Protein AF-0000000080189606 (afdb_homodimer)

Organism: NCBI:txid355548

pLDDT: mean 95.5, std 4.69, range [75.88, 98.88]

Solvent-accessible surface area (backbone atoms only — not comparable to full-atom values): 11760 Å² total; per-residue (Å²): 130,52,72,68,56,50,54,50,48,42,53,52,24,60,51,68,65,36,59,70,66,38,56,67,46,39,33,68,73,18,36,38,43,41,16,68,46,78,70,33,67,20,41,69,47,45,49,47,35,74,74,72,60,60,51,68,50,53,42,74,47,78,75,46,76,38,54,32,90,53,33,38,36,37,34,32,37,40,42,40,26,49,78,83,39,79,45,73,46,42,37,38,36,41,34,34,49,52,96,88,16,36,36,33,37,39,42,24,29,31,78,36,81,111,131,52,72,68,54,49,55,50,48,42,54,52,23,60,50,68,65,35,59,70,66,38,55,68,46,40,32,67,73,18,37,37,42,41,16,69,47,78,70,32,67,21,43,70,45,46,49,48,35,75,75,71,59,61,51,67,48,51,42,75,47,78,75,45,77,35,55,32,90,53,33,39,35,38,33,31,36,40,43,40,27,49,77,84,38,80,45,71,45,43,37,38,36,41,34,36,48,51,96,89,16,36,35,31,37,40,42,24,30,29,78,36,82,110

InterPro domains:
  IPR032710 NTF2-like domain superfamily [SSF54427] (1-112)
  IPR037401 SnoaL-like domain [PF12680] (7-104)

Foldseek 3Di:
DDPQVLVVVLQVCLQVLVLVSNLVQADQQAWEAEPPDDIQGGSVSVSCCSPPNFQDHFHWDWDDWDDDPQKIKTKTKTFGDGNRHTDIWIKIKMFGHDPRHTRYIYMDTDPDDD/DDPQVLVVVLQVCLQVLVLVSNLVQADQQAWEAEPPDDIQGGSVSVSCCSPPNFQDHFHWDWDDWDDDPQKIKTKTKTFGDGNRHTDIWIKIKMFGHDPRHTRYIYMDTDPDDD

Radius of gyration: 17.65 Å; Cα contacts (8 Å, |Δi|>4): 521; chains: 2; bounding box: 36×48×38 Å

Sequence (228 aa):
MSHRELAREYYDAVDDGRVDDLLALFADDVTYERPGQSSIDGKDDLAAFYREDRALEGEHEIHHVVVGGDRVAVRGTFSGEQAGEPVEFGFADFHFVEDGTIAERHTYTDRDTVMSHRELAREYYDAVDDGRVDDLLALFADDVTYERPGQSSIDGKDDLAAFYREDRALEGEHEIHHVVVGGDRVAVRGTFSGEQAGEPVEFGFADFHFVEDGTIAERHTYTDRDTV

Structure (mmCIF, N/CA/C/O backbone):
data_AF-0000000080189606-model_v1
#
loop_
_entity.id
_entity.type
_entity.pdbx_description
1 polymer 'SnoaL-like domain-containing protein'
#
loop_
_atom_site.group_PDB
_atom_site.id
_atom_site.type_symbol
_atom_site.label_atom_id
_atom_site.label_alt_id
_atom_site.label_comp_id
_atom_site.label_asym_id
_atom_site.label_entity_id
_atom_site.label_seq_id
_atom_site.pdbx_PDB_ins_code
_atom_site.Cartn_x
_atom_site.Cartn_y
_atom_site.Cartn_z
_atom_site.occupancy
_atom_site.B_iso_or_equiv
_atom_site.auth_seq_id
_atom_site.auth_comp_id
_atom_site.auth_asym_id
_atom_site.auth_atom_id
_atom_site.pdbx_PDB_model_num
ATOM 1 N N . MET A 1 1 ? -18.797 14.891 6.848 1 89.94 1 MET A N 1
ATOM 2 C CA . MET A 1 1 ? -17.859 14.508 5.793 1 89.94 1 MET A CA 1
ATOM 3 C C . MET A 1 1 ? -17.719 12.992 5.719 1 89.94 1 MET A C 1
ATOM 5 O O . MET A 1 1 ? -17.625 12.32 6.746 1 89.94 1 MET A O 1
ATOM 9 N N . SER A 1 2 ? -17.844 12.445 4.516 1 96.38 2 SER A N 1
ATOM 10 C CA . SER A 1 2 ? -17.688 11 4.379 1 96.38 2 SER A CA 1
ATOM 11 C C . SER A 1 2 ? -16.219 10.586 4.539 1 96.38 2 SER A C 1
ATOM 13 O O . SER A 1 2 ? -15.32 11.43 4.469 1 96.38 2 SER A O 1
ATOM 15 N N . HIS A 1 3 ? -16 9.328 4.809 1 97.31 3 HIS A N 1
ATOM 16 C CA . HIS A 1 3 ? -14.633 8.844 4.945 1 97.31 3 HIS A CA 1
ATOM 17 C C . HIS A 1 3 ? -13.844 9.055 3.658 1 97.31 3 HIS A C 1
ATOM 19 O O . HIS A 1 3 ? -12.656 9.398 3.701 1 97.31 3 HIS A O 1
ATOM 25 N N . ARG A 1 4 ? -14.469 8.836 2.523 1 97.25 4 ARG A N 1
ATOM 26 C CA . ARG A 1 4 ? -13.836 9.07 1.229 1 97.25 4 ARG A CA 1
ATOM 27 C C . ARG A 1 4 ? -13.438 10.539 1.076 1 97.25 4 ARG A C 1
ATOM 29 O O . ARG A 1 4 ? -12.328 10.844 0.639 1 97.25 4 ARG A O 1
ATOM 36 N N . GLU A 1 5 ? -14.328 11.43 1.381 1 97.44 5 GLU A N 1
ATOM 37 C CA . GLU A 1 5 ? -14.07 12.859 1.289 1 97.44 5 GLU A CA 1
ATOM 38 C C . GLU A 1 5 ? -12.945 13.281 2.238 1 97.44 5 GLU A C 1
ATOM 40 O O . GLU A 1 5 ? -12.125 14.133 1.9 1 97.44 5 GLU A O 1
ATOM 45 N N . LEU A 1 6 ? -12.992 12.695 3.432 1 97.88 6 LEU A N 1
ATOM 46 C CA . LEU A 1 6 ? -11.953 12.961 4.418 1 97.88 6 LEU A CA 1
ATOM 47 C C . LEU A 1 6 ? -10.578 12.625 3.861 1 97.88 6 LEU A C 1
ATOM 49 O O . LEU A 1 6 ? -9.641 13.422 3.961 1 97.88 6 LEU A O 1
ATOM 53 N N . ALA A 1 7 ? -10.422 11.438 3.301 1 98 7 ALA A N 1
ATOM 54 C CA . ALA A 1 7 ? -9.148 11.031 2.705 1 98 7 ALA A CA 1
ATOM 55 C C . ALA A 1 7 ? -8.742 11.984 1.585 1 98 7 ALA A C 1
ATOM 57 O O . ALA A 1 7 ? -7.59 12.422 1.524 1 98 7 ALA A O 1
ATOM 58 N N . ARG A 1 8 ? -9.648 12.312 0.699 1 98.06 8 ARG A N 1
ATOM 59 C CA . ARG A 1 8 ? -9.32 13.188 -0.419 1 98.06 8 ARG A CA 1
ATOM 60 C C . ARG A 1 8 ? -8.914 14.578 0.074 1 98.06 8 ARG A C 1
ATOM 62 O O . ARG A 1 8 ? -7.988 15.18 -0.466 1 98.06 8 ARG A O 1
ATOM 69 N N . GLU A 1 9 ? -9.664 15.031 1.066 1 98 9 GLU A N 1
ATOM 70 C CA . GLU A 1 9 ? -9.336 16.328 1.646 1 98 9 GLU A CA 1
ATOM 71 C C . GLU A 1 9 ? -7.91 16.344 2.191 1 98 9 GLU A C 1
ATOM 73 O O . GLU A 1 9 ? -7.207 17.344 2.076 1 98 9 GLU A O 1
ATOM 78 N N . TYR A 1 10 ? -7.492 15.25 2.781 1 98.12 10 TYR A N 1
ATOM 79 C CA . TYR A 1 10 ? -6.125 15.164 3.285 1 98.12 10 TYR A CA 1
ATOM 80 C C . TYR A 1 10 ? -5.117 15.406 2.168 1 98.12 10 TYR A C 1
ATOM 82 O O . TYR A 1 10 ? -4.207 16.219 2.311 1 98.12 10 TYR A O 1
ATOM 90 N N . TYR A 1 11 ? -5.262 14.742 1.086 1 98.31 11 TYR A N 1
ATOM 91 C CA . TYR A 1 11 ? -4.301 14.867 -0.003 1 98.31 11 TYR A CA 1
ATOM 92 C C . TYR A 1 11 ? -4.344 16.25 -0.619 1 98.31 11 TYR A C 1
ATOM 94 O O . TYR A 1 11 ? -3.303 16.812 -0.972 1 98.31 11 TYR A O 1
ATOM 102 N N . ASP A 1 12 ? -5.551 16.812 -0.756 1 97.81 12 ASP A N 1
ATOM 103 C CA . ASP A 1 12 ? -5.68 18.172 -1.247 1 97.81 12 ASP A CA 1
ATOM 104 C C . ASP A 1 12 ? -4.941 19.156 -0.336 1 97.81 12 ASP A C 1
ATOM 106 O O . ASP A 1 12 ? -4.234 20.047 -0.815 1 97.81 12 ASP A O 1
ATOM 110 N N . ALA A 1 13 ? -5.141 19 0.932 1 97.69 13 ALA A N 1
ATOM 111 C CA . ALA A 1 13 ? -4.52 19.891 1.907 1 97.69 13 ALA A CA 1
ATOM 112 C C . ALA A 1 13 ? -2.998 19.781 1.867 1 97.69 13 ALA A C 1
ATOM 114 O O . ALA A 1 13 ? -2.291 20.781 1.942 1 97.69 13 ALA A O 1
ATOM 115 N N . VAL A 1 14 ? -2.463 18.547 1.789 1 96.69 14 VAL A N 1
ATOM 116 C CA . VAL A 1 14 ? -1.022 18.312 1.728 1 96.69 14 VAL A CA 1
ATOM 117 C C . VAL A 1 14 ? -0.45 18.953 0.464 1 96.69 14 VAL A C 1
ATOM 119 O O . VAL A 1 14 ? 0.574 19.641 0.515 1 96.69 14 VAL A O 1
ATOM 122 N N . ASP A 1 15 ? -1.098 18.734 -0.672 1 96.88 15 ASP A N 1
ATOM 123 C CA . ASP A 1 15 ? -0.619 19.25 -1.951 1 96.88 15 ASP A CA 1
ATOM 124 C C . ASP A 1 15 ? -0.643 20.781 -1.975 1 96.88 15 ASP A C 1
ATOM 126 O O . ASP A 1 15 ? 0.22 21.406 -2.59 1 96.88 15 ASP A O 1
ATOM 130 N N . ASP A 1 16 ? -1.598 21.359 -1.27 1 96.31 16 ASP A N 1
ATOM 131 C CA . ASP A 1 16 ? -1.781 22.797 -1.259 1 96.31 16 ASP A CA 1
ATOM 132 C C . ASP A 1 16 ? -0.956 23.453 -0.151 1 96.31 16 ASP A C 1
ATOM 134 O O . ASP A 1 16 ? -0.959 24.672 -0.003 1 96.31 16 ASP A O 1
ATOM 138 N N . GLY A 1 17 ? -0.308 22.688 0.659 1 94.56 17 GLY A N 1
ATOM 139 C CA . GLY A 1 17 ? 0.498 23.219 1.743 1 94.56 17 GLY A CA 1
ATOM 140 C C . GLY A 1 17 ? -0.332 23.812 2.869 1 94.56 17 GLY A C 1
ATOM 141 O O . GLY A 1 17 ? 0.139 24.672 3.607 1 94.56 17 GLY A O 1
ATOM 142 N N . ARG A 1 18 ? -1.573 23.406 2.986 1 96.88 18 ARG A N 1
ATOM 143 C CA . ARG A 1 18 ? -2.451 23.875 4.051 1 96.88 18 ARG A CA 1
ATOM 144 C C . ARG A 1 18 ? -2.254 23.062 5.328 1 96.88 18 ARG A C 1
ATOM 146 O O . ARG A 1 18 ? -3.141 22.312 5.73 1 96.88 18 ARG A O 1
ATOM 153 N N . VAL A 1 19 ? -1.256 23.281 6.035 1 96.62 19 VAL A N 1
ATOM 154 C CA . VAL A 1 19 ? -0.787 22.422 7.121 1 96.62 19 VAL A CA 1
ATOM 155 C C . VAL A 1 19 ? -1.796 22.438 8.266 1 96.62 19 VAL A C 1
ATOM 157 O O . VAL A 1 19 ? -2.123 21.391 8.836 1 96.62 19 VAL A O 1
ATOM 160 N N . ASP A 1 20 ? -2.297 23.594 8.641 1 96.69 20 ASP A N 1
ATOM 161 C CA . ASP A 1 20 ? -3.256 23.656 9.734 1 96.69 20 ASP A CA 1
ATOM 162 C C . ASP A 1 20 ? -4.527 22.891 9.406 1 96.69 20 ASP A C 1
ATOM 164 O O . ASP A 1 20 ? -5.07 22.172 10.258 1 96.69 20 ASP A O 1
ATOM 168 N N . ASP A 1 21 ? -5.02 23.047 8.211 1 96.88 21 ASP A N 1
ATOM 169 C CA . ASP A 1 21 ? -6.191 22.297 7.762 1 96.88 21 ASP A CA 1
ATOM 170 C C . ASP A 1 21 ? -5.93 20.797 7.797 1 96.88 21 ASP A C 1
ATOM 172 O O . ASP A 1 21 ? -6.797 20.016 8.203 1 96.88 21 ASP A O 1
ATOM 176 N N . LEU A 1 22 ? -4.77 20.422 7.328 1 96.5 2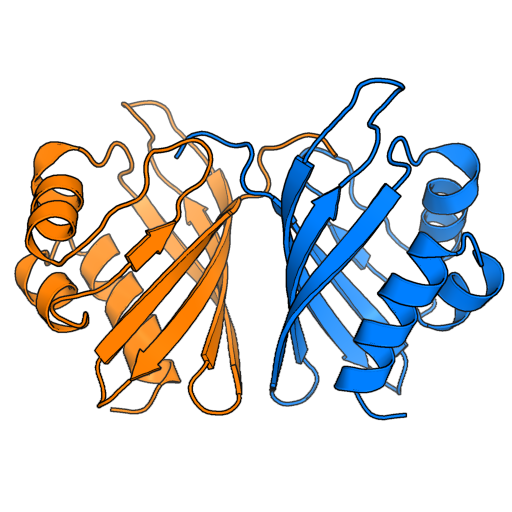2 LEU A N 1
ATOM 177 C CA . LEU A 1 22 ? -4.383 19.016 7.305 1 96.5 22 LEU A CA 1
ATOM 178 C C . LEU A 1 22 ? -4.375 18.422 8.711 1 96.5 22 LEU A C 1
ATOM 180 O O . LEU A 1 22 ? -4.863 17.312 8.938 1 96.5 22 LEU A O 1
ATOM 184 N N . LEU A 1 23 ? -3.779 19.156 9.656 1 97.69 23 LEU A N 1
ATOM 185 C CA . LEU A 1 23 ? -3.668 18.672 11.031 1 97.69 23 LEU A CA 1
ATOM 186 C C . LEU A 1 23 ? -5.047 18.484 11.648 1 97.69 23 LEU A C 1
ATOM 188 O O . LEU A 1 23 ? -5.246 17.578 12.469 1 97.69 23 LEU A O 1
ATOM 192 N N . ALA A 1 24 ? -5.984 19.266 11.273 1 97.62 24 ALA A N 1
ATOM 193 C CA . ALA A 1 24 ? -7.344 19.188 11.805 1 97.62 24 ALA A CA 1
ATOM 194 C C . ALA A 1 24 ? -8.031 17.891 11.383 1 97.62 24 ALA A C 1
ATOM 196 O O . ALA A 1 24 ? -9.039 17.5 11.984 1 97.62 24 ALA A O 1
ATOM 197 N N . LEU A 1 25 ? -7.602 17.234 10.383 1 98.31 25 LEU A N 1
ATOM 198 C CA . LEU A 1 25 ? -8.195 16 9.875 1 98.31 25 LEU A CA 1
ATOM 199 C C . LEU A 1 25 ? -7.758 14.812 10.719 1 98.31 25 LEU A C 1
ATOM 201 O O . LEU A 1 25 ? -8.297 13.711 10.578 1 98.31 25 LEU A O 1
ATOM 205 N N . PHE A 1 26 ? -6.816 14.992 11.648 1 98.44 26 PHE A N 1
ATOM 206 C CA . PHE A 1 26 ? -6.234 13.875 12.391 1 98.44 26 PHE A CA 1
ATOM 207 C C . PHE A 1 26 ? -6.652 13.93 13.859 1 98.44 26 PHE A C 1
ATOM 209 O O . PHE A 1 26 ? -6.91 15.008 14.398 1 98.44 26 PHE A O 1
ATOM 216 N N . ALA A 1 27 ? -6.754 12.75 14.461 1 98.38 27 ALA A N 1
ATOM 217 C CA . ALA A 1 27 ? -6.961 12.633 15.898 1 98.38 27 ALA A CA 1
ATOM 218 C C . ALA A 1 27 ? -5.738 13.125 16.672 1 98.38 27 ALA A C 1
ATOM 220 O O . ALA A 1 27 ? -4.617 13.078 16.156 1 98.38 27 ALA A O 1
ATOM 221 N N . ASP A 1 28 ? -5.879 13.469 17.938 1 97.31 28 ASP A N 1
ATOM 222 C CA . ASP A 1 28 ? -4.785 13.969 18.766 1 97.31 28 ASP A CA 1
ATOM 223 C C . ASP A 1 28 ? -3.734 12.891 19 1 97.31 28 ASP A C 1
ATOM 225 O O . ASP A 1 28 ? -2.543 13.188 19.094 1 97.31 28 ASP A O 1
ATOM 229 N N . ASP A 1 29 ? -4.199 11.711 19.047 1 97.5 29 ASP A N 1
ATOM 230 C CA . ASP A 1 29 ? -3.293 10.602 19.344 1 97.5 29 ASP A CA 1
ATOM 231 C C . ASP A 1 29 ? -2.986 9.797 18.078 1 97.5 29 ASP A C 1
ATOM 233 O O . ASP A 1 29 ? -2.771 8.586 18.141 1 97.5 29 ASP A O 1
ATOM 237 N N . VAL A 1 30 ? -3.027 10.438 16.953 1 98.25 30 VAL A N 1
ATOM 238 C CA . VAL A 1 30 ? -2.777 9.797 15.664 1 98.25 30 VAL A CA 1
ATOM 239 C C . VAL A 1 30 ? -1.451 9.039 15.711 1 98.25 30 VAL A C 1
ATOM 241 O O . VAL A 1 30 ? -0.488 9.5 16.328 1 98.25 30 VAL A O 1
ATOM 244 N N . THR A 1 31 ? -1.475 7.879 15.102 1 98.12 31 THR A N 1
ATOM 245 C CA . THR A 1 31 ? -0.245 7.164 14.781 1 98.12 31 THR A CA 1
ATOM 246 C C . THR A 1 31 ? -0.043 7.082 13.266 1 98.12 31 THR A C 1
ATOM 248 O O . THR A 1 31 ? -0.994 6.84 12.523 1 98.12 31 THR A O 1
ATOM 251 N N . TYR A 1 32 ? 1.127 7.402 12.828 1 96.56 32 TYR A N 1
ATOM 252 C CA . TYR A 1 32 ? 1.473 7.418 11.406 1 96.56 32 TYR A CA 1
ATOM 253 C C . TYR A 1 32 ? 2.779 6.672 11.156 1 96.56 32 TYR A C 1
ATOM 255 O O . TYR A 1 32 ? 3.84 7.09 11.625 1 96.56 32 TYR A O 1
ATOM 263 N N . GLU A 1 33 ? 2.682 5.547 10.414 1 94.31 33 GLU A N 1
ATOM 264 C CA . GLU A 1 33 ? 3.826 4.723 10.031 1 94.31 33 GLU A CA 1
ATOM 265 C C . GLU A 1 33 ? 4.223 4.961 8.578 1 94.31 33 GLU A C 1
ATOM 267 O O . GLU A 1 33 ? 3.404 4.793 7.672 1 94.31 33 GLU A O 1
ATOM 272 N N . ARG A 1 34 ? 5.445 5.34 8.344 1 88.69 34 ARG A N 1
ATOM 273 C CA . ARG A 1 34 ? 5.996 5.648 7.031 1 88.69 34 ARG A CA 1
ATOM 274 C C . ARG A 1 34 ? 7.152 4.715 6.688 1 88.69 34 ARG A C 1
ATOM 276 O O . ARG A 1 34 ? 7.816 4.184 7.582 1 88.69 34 ARG A O 1
ATOM 283 N N . PRO A 1 35 ? 7.352 4.566 5.438 1 82.62 35 PRO A N 1
ATOM 284 C CA . PRO A 1 35 ? 8.469 3.705 5.055 1 82.62 35 PRO A CA 1
ATOM 285 C C . PRO A 1 35 ? 9.812 4.219 5.57 1 82.62 35 PRO A C 1
ATOM 287 O O . PRO A 1 35 ? 10.164 5.379 5.348 1 82.62 35 PRO A O 1
ATOM 290 N N . GLY A 1 36 ? 10.531 3.266 6.207 1 77 36 GLY A N 1
ATOM 291 C CA . GLY A 1 36 ? 11.922 3.488 6.562 1 77 36 GLY A CA 1
ATOM 292 C C . GLY A 1 36 ? 12.109 4.586 7.594 1 77 36 GLY A C 1
ATOM 293 O O . GLY A 1 36 ? 13.234 5.031 7.84 1 77 36 GLY A O 1
ATOM 294 N N . GLN A 1 37 ? 11.078 5.09 8.086 1 80.56 37 GLN A N 1
ATOM 295 C CA . GLN A 1 37 ? 11.195 6.195 9.031 1 80.56 37 GLN A CA 1
ATOM 296 C C . GLN A 1 37 ? 10.594 5.824 10.383 1 80.56 37 GLN A C 1
ATOM 298 O O . GLN A 1 37 ? 9.867 4.84 10.5 1 80.56 37 GLN A O 1
ATOM 303 N N . SER A 1 38 ? 10.984 6.656 11.344 1 84 38 SE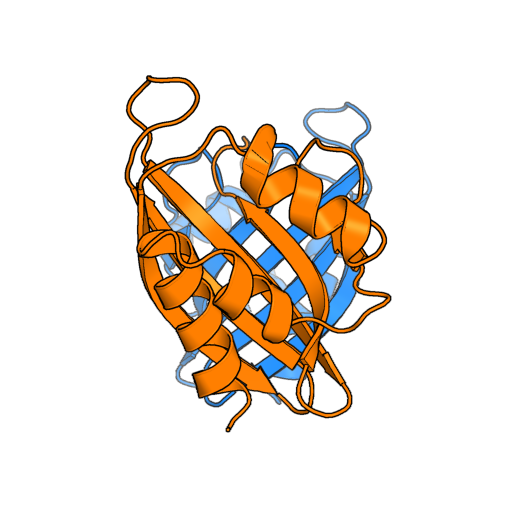R A N 1
ATOM 304 C CA . SER A 1 38 ? 10.398 6.48 12.672 1 84 38 SER A CA 1
ATOM 305 C C . SER A 1 38 ? 8.906 6.812 12.664 1 84 38 SER A C 1
ATOM 307 O O . SER A 1 38 ? 8.461 7.664 11.891 1 84 38 SER A O 1
ATOM 309 N N . SER A 1 39 ? 8.297 6.176 13.562 1 90.56 39 SER A N 1
ATOM 310 C CA . SER A 1 39 ? 6.855 6.391 13.672 1 90.56 39 SER A CA 1
ATOM 311 C C . SER A 1 39 ? 6.543 7.789 14.188 1 90.56 39 SER A C 1
ATOM 313 O O . SER A 1 39 ? 7.316 8.359 14.953 1 90.56 39 SER A O 1
ATOM 315 N N . ILE A 1 40 ? 5.496 8.359 13.695 1 94.5 40 ILE A N 1
ATOM 316 C CA . ILE A 1 40 ? 4.926 9.594 14.219 1 94.5 40 ILE A CA 1
ATOM 317 C C . ILE A 1 40 ? 3.82 9.266 15.219 1 94.5 40 ILE A C 1
ATOM 319 O O . ILE A 1 40 ? 2.883 8.531 14.898 1 94.5 40 ILE A O 1
ATOM 323 N N . ASP A 1 41 ? 3.975 9.773 16.359 1 97.12 41 ASP A N 1
ATOM 324 C CA . ASP A 1 41 ? 3.031 9.516 17.438 1 97.12 41 ASP A CA 1
ATOM 325 C C . ASP A 1 41 ? 2.473 10.828 18 1 97.12 41 ASP A C 1
ATOM 327 O O . ASP A 1 41 ? 3.17 11.555 18.703 1 97.12 41 ASP A O 1
ATOM 331 N N . GLY A 1 42 ? 1.269 11.031 17.641 1 97.81 42 GLY A N 1
ATOM 332 C CA . GLY A 1 42 ? 0.592 12.219 18.141 1 97.81 42 GLY A CA 1
ATOM 333 C C . GLY A 1 42 ? 0.666 13.391 17.172 1 97.81 42 GLY A C 1
ATOM 334 O O . GLY A 1 42 ? 1.527 13.422 16.297 1 97.81 42 GLY A O 1
ATOM 335 N N . LYS A 1 43 ? -0.27 14.312 17.406 1 97.31 43 LYS A N 1
ATOM 336 C CA . LYS A 1 43 ? -0.453 15.438 16.5 1 97.31 43 LYS A CA 1
ATOM 337 C C . LYS A 1 43 ? 0.746 16.375 16.547 1 97.31 43 LYS A C 1
ATOM 339 O O . LYS A 1 43 ? 1.1 16.984 15.531 1 97.31 43 LYS A O 1
ATOM 344 N N . ASP A 1 44 ? 1.374 16.531 17.734 1 96.19 44 ASP A N 1
ATOM 345 C CA . ASP A 1 44 ? 2.545 17.406 17.828 1 96.19 44 ASP A CA 1
ATOM 346 C C . ASP A 1 44 ? 3.672 16.906 16.938 1 96.19 44 ASP A C 1
ATOM 348 O O . ASP A 1 44 ? 4.277 17.672 16.188 1 96.19 44 ASP A O 1
ATOM 352 N N . ASP A 1 45 ? 3.924 15.664 16.984 1 96.31 45 ASP A N 1
ATOM 353 C CA . ASP A 1 45 ? 4.93 15.062 16.109 1 96.31 45 ASP A CA 1
ATOM 354 C C . ASP A 1 45 ? 4.527 15.18 14.648 1 96.31 45 ASP A C 1
ATOM 356 O O . ASP A 1 45 ? 5.375 15.414 13.781 1 96.31 45 ASP A O 1
ATOM 360 N N . LEU A 1 46 ? 3.264 14.969 14.391 1 97.19 46 LEU A N 1
ATOM 361 C CA . LEU A 1 46 ? 2.76 15.109 13.031 1 97.19 46 LEU A CA 1
ATOM 362 C C . LEU A 1 46 ? 2.977 16.531 12.516 1 97.19 46 LEU A C 1
ATOM 364 O O . LEU A 1 46 ? 3.418 16.719 11.383 1 97.19 46 LEU A O 1
ATOM 368 N N . ALA A 1 47 ? 2.684 17.516 13.328 1 96.56 47 ALA A N 1
ATOM 369 C CA . ALA A 1 47 ? 2.889 18.922 12.969 1 96.56 47 ALA A CA 1
ATOM 370 C C . ALA A 1 47 ? 4.355 19.188 12.656 1 96.56 47 ALA A C 1
ATOM 372 O O . ALA A 1 47 ? 4.672 19.844 11.664 1 96.56 47 ALA A O 1
ATOM 373 N N . ALA A 1 48 ? 5.227 18.703 13.5 1 95.5 48 ALA A N 1
ATOM 374 C CA . ALA A 1 48 ? 6.66 18.875 13.281 1 95.5 48 ALA A CA 1
ATOM 375 C C . ALA A 1 48 ? 7.09 18.266 11.945 1 95.5 48 ALA A C 1
ATOM 377 O O . ALA A 1 48 ? 7.906 18.844 11.227 1 95.5 48 ALA A O 1
ATOM 378 N N . PHE A 1 49 ? 6.551 17.156 11.617 1 93.69 49 PHE A N 1
ATOM 379 C CA . PHE A 1 49 ? 6.867 16.469 10.367 1 93.69 49 PHE A CA 1
ATOM 380 C C . PHE A 1 49 ? 6.465 17.312 9.164 1 93.69 49 PHE A C 1
ATOM 382 O O . PHE A 1 49 ? 7.285 17.578 8.281 1 93.69 49 PHE A O 1
ATOM 389 N N . TYR A 1 50 ? 5.227 17.812 9.148 1 94.56 50 TYR A N 1
ATOM 390 C CA . TYR A 1 50 ? 4.719 18.516 7.973 1 94.56 50 TYR A CA 1
ATOM 391 C C . TYR A 1 50 ? 5.289 19.922 7.891 1 94.56 50 TYR A C 1
ATOM 393 O O . TYR A 1 50 ? 5.375 20.5 6.805 1 94.56 50 TYR A O 1
ATOM 401 N N . ARG A 1 51 ? 5.801 20.484 8.953 1 94.19 51 ARG A N 1
ATOM 402 C CA . ARG A 1 51 ? 6.293 21.859 8.945 1 94.19 51 ARG A CA 1
ATOM 403 C C . ARG A 1 51 ? 7.801 21.906 8.742 1 94.19 51 ARG A C 1
ATOM 405 O O . ARG A 1 51 ? 8.328 22.844 8.156 1 94.19 51 ARG A O 1
ATOM 412 N N . GLU A 1 52 ? 8.484 20.828 9.164 1 89.81 52 GLU A N 1
ATOM 413 C CA . GLU A 1 52 ? 9.93 20.953 9.266 1 89.81 52 GLU A CA 1
ATOM 414 C C . GLU A 1 52 ? 10.641 19.812 8.539 1 89.81 52 GLU A C 1
ATOM 416 O O . GLU A 1 52 ? 11.742 20 8.016 1 89.81 52 GLU A O 1
ATOM 421 N N . ASP A 1 53 ? 10.047 18.672 8.539 1 86.25 53 ASP A N 1
ATOM 422 C CA . ASP A 1 53 ? 10.844 17.5 8.234 1 86.25 53 ASP A CA 1
ATOM 423 C C . ASP A 1 53 ? 10.5 16.938 6.848 1 86.25 53 ASP A C 1
ATOM 425 O O . ASP A 1 53 ? 11.289 16.203 6.254 1 86.25 53 ASP A O 1
ATOM 429 N N . ARG A 1 54 ? 9.414 17.297 6.344 1 85.31 54 ARG A N 1
ATOM 430 C CA . ARG A 1 54 ? 8.969 16.656 5.105 1 85.31 54 ARG A CA 1
ATOM 431 C C . ARG A 1 54 ? 9.859 17.062 3.934 1 85.31 54 ARG A C 1
ATOM 433 O O . ARG A 1 54 ? 9.969 18.25 3.613 1 85.31 54 ARG A O 1
ATOM 440 N N . ALA A 1 55 ? 10.367 16.031 3.242 1 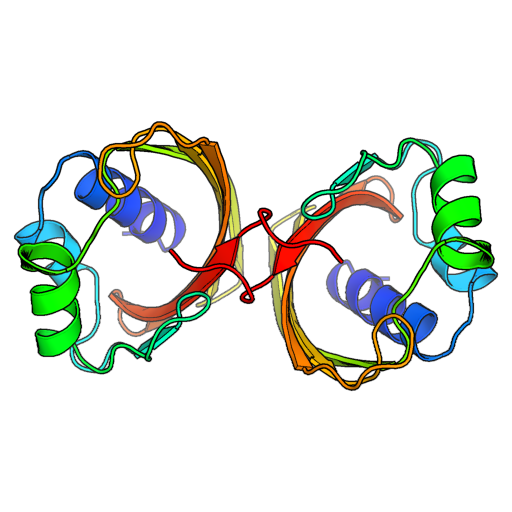85.06 55 ALA A N 1
ATOM 441 C CA . ALA A 1 55 ? 11.328 16.25 2.16 1 85.06 55 ALA A CA 1
ATOM 442 C C . ALA A 1 55 ? 10.641 16.203 0.8 1 85.06 55 ALA A C 1
ATOM 444 O O . ALA A 1 55 ? 11.273 16.422 -0.234 1 85.06 55 ALA A O 1
ATOM 445 N N . LEU A 1 56 ? 9.375 15.953 0.794 1 90.75 56 LEU A N 1
ATOM 446 C CA . LEU A 1 56 ? 8.625 15.805 -0.448 1 90.75 56 LEU A CA 1
ATOM 447 C C . LEU A 1 56 ? 7.836 17.062 -0.765 1 90.75 56 LEU A C 1
ATOM 449 O O . LEU A 1 56 ? 7.176 17.625 0.113 1 90.75 56 LEU A O 1
ATOM 453 N N . GLU A 1 57 ? 7.98 17.484 -1.91 1 93.31 57 GLU A N 1
ATOM 454 C CA . GLU A 1 57 ? 7.172 18.547 -2.49 1 93.31 57 GLU A CA 1
ATOM 455 C C . GLU A 1 57 ? 6.602 18.141 -3.844 1 93.31 57 GLU A C 1
ATOM 457 O O . GLU A 1 57 ? 7.352 17.766 -4.754 1 93.31 57 GLU A O 1
ATOM 462 N N . GLY A 1 58 ? 5.293 18.109 -3.924 1 96.75 58 GLY A N 1
ATOM 463 C CA . GLY A 1 58 ? 4.684 17.672 -5.168 1 96.75 58 GLY A CA 1
ATOM 464 C C . GLY A 1 58 ? 3.184 17.469 -5.055 1 96.75 58 GLY A C 1
ATOM 465 O O . GLY A 1 58 ? 2.502 18.219 -4.352 1 96.75 58 GLY A O 1
ATOM 466 N N . GLU A 1 59 ? 2.705 16.547 -5.875 1 98.19 59 GLU A N 1
ATOM 467 C CA . GLU A 1 59 ? 1.265 16.312 -5.938 1 98.19 59 GLU A CA 1
ATOM 468 C C . GLU A 1 59 ? 0.943 14.82 -5.953 1 98.19 59 GLU A C 1
ATOM 470 O O . GLU A 1 59 ? 1.732 14.016 -6.453 1 98.19 59 GLU A O 1
ATOM 475 N N . HIS A 1 60 ? -0.235 14.617 -5.438 1 98.5 60 HIS A N 1
ATOM 476 C CA . HIS A 1 60 ? -0.772 13.266 -5.434 1 98.5 60 HIS A CA 1
ATOM 477 C C . HIS A 1 60 ? -1.865 13.102 -6.484 1 98.5 60 HIS A C 1
ATOM 479 O O . HIS A 1 60 ? -2.822 13.875 -6.516 1 98.5 60 HIS A O 1
ATOM 485 N N . GLU A 1 61 ? -1.705 12.18 -7.312 1 98.62 61 GLU A N 1
ATOM 486 C CA . GLU A 1 61 ? -2.793 11.711 -8.164 1 98.62 61 GLU A CA 1
ATOM 487 C C . GLU A 1 61 ? -3.463 10.477 -7.57 1 98.62 61 GLU A C 1
ATOM 489 O O . GLU A 1 61 ? -2.838 9.414 -7.461 1 98.62 61 GLU A O 1
ATOM 494 N N . ILE A 1 62 ? -4.738 10.602 -7.207 1 98.62 62 ILE A N 1
ATOM 495 C CA . ILE A 1 62 ? -5.453 9.5 -6.566 1 98.62 62 ILE A CA 1
ATOM 496 C C . ILE A 1 62 ? -6.094 8.609 -7.633 1 98.62 62 ILE A C 1
ATOM 498 O O . ILE A 1 62 ? -6.867 9.094 -8.461 1 98.62 62 ILE A O 1
ATOM 502 N N . HIS A 1 63 ? -5.785 7.363 -7.625 1 98.25 63 HIS A N 1
ATOM 503 C CA . HIS A 1 63 ? -6.332 6.414 -8.586 1 98.25 63 HIS A CA 1
ATOM 504 C C . HIS A 1 63 ? -7.574 5.723 -8.039 1 98.25 63 HIS A C 1
ATOM 506 O O . HIS A 1 63 ? -8.586 5.602 -8.734 1 98.25 63 HIS A O 1
ATOM 512 N N . HIS A 1 64 ? -7.473 5.289 -6.754 1 98 64 HIS A N 1
ATOM 513 C CA . HIS A 1 64 ? -8.578 4.574 -6.133 1 98 64 HIS A CA 1
ATOM 514 C C . HIS A 1 64 ? -8.688 4.914 -4.648 1 98 64 HIS A C 1
ATOM 516 O O . HIS A 1 64 ? -7.676 5.098 -3.973 1 98 64 HIS A O 1
ATOM 522 N N . VAL A 1 65 ? -9.883 5.012 -4.195 1 98.62 65 VAL A N 1
ATOM 523 C CA . VAL A 1 65 ? -10.219 5.078 -2.777 1 98.62 65 VAL A CA 1
ATOM 524 C C . VAL A 1 65 ? -11.172 3.945 -2.42 1 98.62 65 VAL A C 1
ATOM 526 O O . VAL A 1 65 ? -12.281 3.859 -2.967 1 98.62 65 VAL A O 1
ATOM 529 N N . VAL A 1 66 ? -10.727 3.059 -1.581 1 98.69 66 VAL A N 1
ATOM 530 C CA . VAL A 1 66 ? -11.531 1.934 -1.117 1 98.69 66 VAL A CA 1
ATOM 531 C C . VAL A 1 66 ? -11.992 2.186 0.317 1 98.69 66 VAL A C 1
ATOM 533 O O . VAL A 1 66 ? -11.172 2.379 1.216 1 98.69 66 VAL A O 1
ATOM 536 N N . VAL A 1 67 ? -13.289 2.225 0.452 1 98.38 67 VAL A N 1
ATOM 537 C CA . VAL A 1 67 ? -13.828 2.471 1.785 1 98.38 67 VAL A CA 1
ATOM 538 C C . VAL A 1 67 ? -14.539 1.218 2.293 1 98.38 67 VAL A C 1
ATOM 540 O O . VAL A 1 67 ? -15.383 0.647 1.593 1 98.38 67 VAL A O 1
ATOM 543 N N . GLY A 1 68 ? -14.203 0.741 3.488 1 96.75 68 GLY A N 1
ATOM 544 C CA . GLY A 1 68 ? -14.852 -0.346 4.207 1 96.75 68 GLY A CA 1
ATOM 545 C C . GLY A 1 68 ? -14.953 -0.096 5.699 1 96.75 68 GLY A C 1
ATOM 546 O O . GLY A 1 68 ? -13.984 -0.307 6.438 1 96.75 68 GLY A O 1
ATOM 547 N N . GLY A 1 69 ? -16.156 0.236 6.141 1 95.44 69 GLY A N 1
ATOM 548 C CA . GLY A 1 69 ? -16.297 0.609 7.539 1 95.44 69 GLY A CA 1
ATOM 549 C C . GLY A 1 69 ? -15.539 1.869 7.902 1 95.44 69 GLY A C 1
ATOM 550 O O . GLY A 1 69 ? -15.703 2.908 7.258 1 95.44 69 GLY A O 1
ATOM 551 N N . ASP A 1 70 ? -14.68 1.704 8.891 1 97.38 70 ASP A N 1
ATOM 552 C CA . ASP A 1 70 ? -13.922 2.838 9.406 1 97.38 70 ASP A CA 1
ATOM 553 C C . ASP A 1 70 ? -12.523 2.883 8.797 1 97.38 70 ASP A C 1
ATOM 555 O O . ASP A 1 70 ? -11.641 3.58 9.297 1 97.38 70 ASP A O 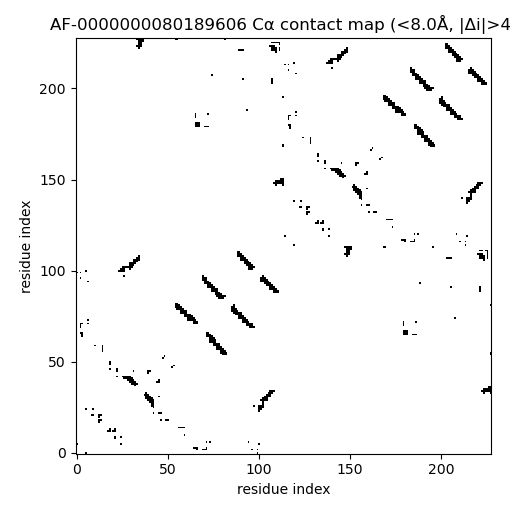1
ATOM 559 N N . ARG A 1 71 ? -12.375 2.143 7.785 1 98.19 71 ARG A N 1
ATOM 560 C CA . ARG A 1 71 ? -11.07 2.102 7.129 1 98.19 71 ARG A CA 1
ATOM 561 C C . ARG A 1 71 ? -11.156 2.623 5.699 1 98.19 71 ARG A C 1
ATOM 563 O O . ARG A 1 71 ? -12.148 2.377 5.004 1 98.19 71 ARG A O 1
ATOM 570 N N . VAL A 1 72 ? -10.156 3.334 5.293 1 98.81 72 VAL A N 1
ATOM 571 C CA . VAL A 1 72 ? -10.008 3.865 3.941 1 98.81 72 VAL A CA 1
ATOM 572 C C . VAL A 1 72 ? -8.633 3.512 3.389 1 98.81 72 VAL A C 1
ATOM 574 O O . VAL A 1 72 ? -7.609 3.82 4.004 1 98.81 72 VAL A O 1
ATOM 577 N N . ALA A 1 73 ? -8.586 2.816 2.33 1 98.88 73 ALA A N 1
ATOM 578 C CA . ALA A 1 73 ? -7.355 2.553 1.598 1 98.88 73 ALA A CA 1
ATOM 579 C C . ALA A 1 73 ? -7.285 3.389 0.322 1 98.88 73 ALA A C 1
ATOM 581 O O . ALA A 1 73 ? -8.258 3.477 -0.425 1 98.88 73 ALA A O 1
ATOM 582 N N . VAL A 1 74 ? -6.141 4.035 0.074 1 98.88 74 VAL A N 1
ATOM 583 C CA . VAL A 1 74 ? -5.961 4.926 -1.068 1 98.88 74 VAL A CA 1
ATOM 584 C C . VAL A 1 74 ? -4.738 4.492 -1.876 1 98.88 74 VAL A C 1
ATOM 586 O O . VAL A 1 74 ? -3.674 4.238 -1.312 1 98.88 74 VAL A O 1
ATOM 589 N N . ARG A 1 75 ? -4.906 4.359 -3.125 1 98.62 75 ARG A N 1
ATOM 590 C CA . ARG A 1 75 ? -3.812 4.125 -4.066 1 98.62 75 ARG A CA 1
ATOM 591 C C . ARG A 1 75 ? -3.654 5.301 -5.023 1 98.62 75 ARG A C 1
ATOM 593 O O . ARG A 1 75 ? -4.645 5.84 -5.523 1 98.62 75 ARG A O 1
ATOM 600 N N . GLY A 1 76 ? -2.371 5.66 -5.246 1 98.38 76 GLY A N 1
ATOM 601 C CA . GLY A 1 76 ? -2.115 6.758 -6.168 1 98.38 76 GLY A CA 1
ATOM 602 C C . GLY A 1 76 ? -0.659 6.867 -6.574 1 98.38 76 GLY A C 1
ATOM 603 O O . GLY A 1 76 ? 0.124 5.941 -6.359 1 98.38 76 GLY A O 1
ATOM 604 N N . THR A 1 77 ? -0.371 7.93 -7.262 1 98.12 77 THR A N 1
ATOM 605 C CA . THR A 1 77 ? 0.98 8.273 -7.691 1 98.12 77 THR A CA 1
ATOM 606 C C . THR A 1 77 ? 1.384 9.641 -7.164 1 98.12 77 THR A C 1
ATOM 608 O O . THR A 1 77 ? 0.598 10.594 -7.223 1 98.12 77 THR A O 1
ATOM 611 N N . PHE A 1 78 ? 2.506 9.703 -6.566 1 97.69 78 PHE A N 1
ATOM 612 C CA . PHE A 1 78 ? 3.113 10.977 -6.203 1 97.69 78 PHE A CA 1
ATOM 613 C C . PHE A 1 78 ? 4.09 11.438 -7.277 1 97.69 78 PHE A C 1
ATOM 615 O O . PHE A 1 78 ? 4.863 10.633 -7.805 1 97.69 78 PHE A O 1
ATOM 622 N N . SER A 1 79 ? 4.051 12.695 -7.641 1 98.19 79 SER A N 1
ATOM 623 C CA . SER A 1 79 ? 5 13.336 -8.547 1 98.19 79 SER A CA 1
ATOM 624 C C . SER A 1 79 ? 5.496 14.656 -7.984 1 98.19 79 SER A C 1
ATOM 626 O O . SER A 1 79 ? 4.699 15.484 -7.531 1 98.19 79 SER A O 1
ATOM 628 N N . GLY A 1 80 ? 6.824 14.844 -8.031 1 97.56 80 GLY A N 1
ATOM 629 C CA . GLY A 1 80 ? 7.406 16.078 -7.523 1 97.56 80 GLY A CA 1
ATOM 630 C C . GLY A 1 80 ? 8.898 15.977 -7.281 1 97.56 80 GLY A C 1
ATOM 631 O O . GLY A 1 80 ? 9.656 15.578 -8.172 1 97.56 80 GLY A O 1
ATOM 632 N N . GLU A 1 81 ? 9.305 16.469 -6.074 1 96.88 81 GLU A N 1
ATOM 633 C CA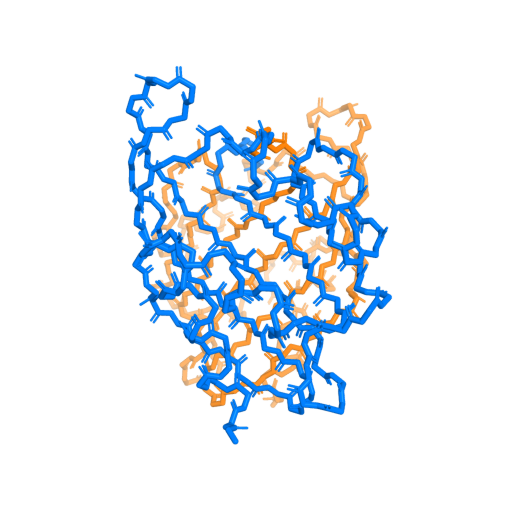 . GLU A 1 81 ? 10.711 16.438 -5.691 1 96.88 81 GLU A CA 1
ATOM 634 C C . GLU A 1 81 ? 10.891 15.867 -4.285 1 96.88 81 GLU A C 1
ATOM 636 O O . GLU A 1 81 ? 10.023 16.047 -3.424 1 96.88 81 GLU A O 1
ATOM 641 N N . GLN A 1 82 ? 11.922 15.109 -4.09 1 94.44 82 GLN A N 1
ATOM 642 C CA . GLN A 1 82 ? 12.391 14.664 -2.787 1 94.44 82 GLN A CA 1
ATOM 643 C C . GLN A 1 82 ? 13.812 15.172 -2.518 1 94.44 82 GLN A C 1
ATOM 645 O O . GLN A 1 82 ? 14.75 14.781 -3.211 1 94.44 82 GLN A O 1
ATOM 650 N N . ALA A 1 83 ? 13.922 16.047 -1.517 1 93 83 ALA A N 1
ATOM 651 C CA . ALA A 1 83 ? 15.211 16.656 -1.199 1 93 83 ALA A CA 1
ATOM 652 C C . ALA A 1 83 ? 15.82 17.328 -2.426 1 93 83 ALA A C 1
ATOM 654 O O . ALA A 1 83 ? 17 17.172 -2.711 1 93 83 ALA A O 1
ATOM 655 N N . GLY A 1 84 ? 14.969 17.844 -3.266 1 93.12 84 GLY A N 1
ATOM 656 C CA . GLY A 1 84 ? 15.414 18.641 -4.398 1 93.12 84 GLY A CA 1
ATOM 657 C C . GLY A 1 84 ? 15.555 17.844 -5.676 1 93.12 84 GLY A C 1
ATOM 658 O O . GLY A 1 84 ? 15.828 18.406 -6.738 1 93.12 84 GLY A O 1
ATOM 659 N N . GLU A 1 85 ? 15.43 16.562 -5.621 1 96.12 85 GLU A N 1
ATOM 660 C CA . GLU A 1 85 ? 15.555 15.711 -6.797 1 96.12 85 GLU A CA 1
ATOM 661 C C . GLU A 1 85 ? 14.188 15.273 -7.305 1 96.12 85 GLU A C 1
ATOM 663 O O . GLU A 1 85 ? 13.305 14.93 -6.516 1 96.12 85 GLU A O 1
ATOM 668 N N . PRO A 1 86 ? 14 15.297 -8.617 1 97.5 86 PRO A N 1
ATOM 669 C CA . PRO A 1 86 ? 12.719 14.852 -9.164 1 97.5 86 PRO A CA 1
ATOM 670 C C . PRO A 1 86 ? 12.422 13.383 -8.859 1 97.5 86 PRO A C 1
ATOM 672 O O . PRO A 1 86 ? 13.312 12.539 -8.977 1 97.5 86 PRO A O 1
ATOM 675 N N . VAL A 1 87 ? 11.195 13.172 -8.422 1 96 87 VAL A N 1
ATOM 676 C CA . VAL A 1 87 ? 10.773 11.805 -8.141 1 96 87 VAL A CA 1
ATOM 677 C C . VAL A 1 87 ? 9.344 11.586 -8.625 1 96 87 VAL A C 1
ATOM 679 O O . VAL A 1 87 ? 8.578 12.547 -8.758 1 96 87 VAL A O 1
ATOM 682 N N . GLU A 1 88 ? 9.023 10.336 -8.93 1 96.5 88 GLU A N 1
ATOM 683 C CA . GLU A 1 88 ? 7.684 9.82 -9.18 1 96.5 88 GLU A CA 1
ATOM 684 C C . GLU A 1 88 ? 7.559 8.367 -8.727 1 96.5 88 GLU A C 1
ATOM 686 O O . GLU A 1 88 ? 8.383 7.523 -9.094 1 96.5 88 GLU A O 1
ATOM 691 N N . PHE A 1 89 ? 6.551 8.102 -7.934 1 95.62 89 PHE A N 1
ATOM 692 C CA . PHE A 1 89 ? 6.395 6.738 -7.43 1 95.62 89 PHE A CA 1
ATOM 693 C C . PHE A 1 89 ? 4.953 6.48 -7.004 1 95.62 89 PHE A C 1
ATOM 695 O O . PHE A 1 89 ? 4.195 7.422 -6.758 1 95.62 89 PHE A O 1
ATOM 702 N N . GLY A 1 90 ? 4.578 5.301 -6.992 1 96.69 90 GLY A N 1
ATOM 703 C CA . GLY A 1 90 ? 3.277 4.91 -6.473 1 96.69 90 GLY A CA 1
ATOM 704 C C . GLY A 1 90 ? 3.236 4.844 -4.957 1 96.69 90 GLY A C 1
ATOM 705 O O . GLY A 1 90 ? 4.254 4.566 -4.316 1 96.69 90 GLY A O 1
ATOM 706 N N . PHE A 1 91 ? 2.049 5.027 -4.418 1 97.19 91 PHE A N 1
ATOM 707 C CA . PHE A 1 91 ? 1.864 4.914 -2.977 1 97.19 91 PHE A CA 1
ATOM 708 C C . PHE A 1 91 ? 0.539 4.238 -2.652 1 97.19 91 PHE A C 1
ATOM 710 O O . PHE A 1 91 ? -0.383 4.242 -3.473 1 97.19 91 PHE A O 1
ATOM 717 N N . ALA A 1 92 ? 0.509 3.639 -1.563 1 98.31 92 ALA A N 1
ATOM 718 C CA . ALA A 1 92 ? -0.686 3.092 -0.925 1 98.31 92 ALA A CA 1
ATOM 719 C C . ALA A 1 92 ? -0.782 3.537 0.531 1 98.31 92 ALA A C 1
ATOM 721 O O . ALA A 1 92 ? 0.164 3.365 1.304 1 98.31 92 ALA A O 1
ATOM 722 N N . ASP A 1 93 ? -1.88 4.102 0.905 1 98.56 93 ASP A N 1
ATOM 723 C CA . ASP A 1 93 ? -2.131 4.547 2.271 1 98.56 93 ASP A CA 1
ATOM 724 C C . ASP A 1 93 ? -3.34 3.832 2.871 1 98.56 93 ASP A C 1
ATOM 726 O O . ASP A 1 93 ? -4.34 3.611 2.184 1 98.56 93 ASP A O 1
ATOM 730 N N . PHE A 1 94 ? -3.242 3.459 4.074 1 98.75 94 PHE A N 1
ATOM 731 C CA . PHE A 1 94 ? -4.363 2.967 4.867 1 98.75 94 PHE A CA 1
ATOM 732 C C . PHE A 1 94 ? -4.664 3.914 6.023 1 98.75 94 PHE A C 1
ATOM 734 O O . PHE A 1 94 ? -3.771 4.25 6.805 1 98.75 94 PHE A O 1
ATOM 741 N N . HIS A 1 95 ? -5.891 4.328 6.137 1 98.75 95 HIS A N 1
ATOM 742 C CA . HIS A 1 95 ? -6.363 5.195 7.211 1 98.75 95 HIS A CA 1
ATOM 743 C C . HIS A 1 95 ? -7.402 4.488 8.07 1 98.75 95 HIS A C 1
ATOM 745 O O . HIS A 1 95 ? -8.266 3.777 7.555 1 98.75 95 HIS A O 1
ATOM 751 N N . PHE A 1 96 ? -7.234 4.582 9.32 1 98.56 96 PHE A N 1
ATOM 752 C CA . PHE A 1 96 ? -8.297 4.262 10.273 1 98.56 96 PHE A CA 1
ATOM 753 C C . PHE A 1 96 ? -8.969 5.531 10.773 1 98.56 96 PHE A C 1
ATOM 755 O O . PHE A 1 96 ? -8.305 6.434 11.289 1 98.56 96 PHE A O 1
ATOM 762 N N . VAL A 1 97 ? -10.289 5.629 10.562 1 98.56 97 VAL A N 1
ATOM 763 C CA . VAL A 1 97 ? -11.047 6.82 10.93 1 98.56 97 VAL A CA 1
ATOM 764 C C . VAL A 1 97 ? -11.852 6.547 12.203 1 98.56 97 VAL A C 1
ATOM 766 O O . VAL A 1 97 ? -12.594 5.566 12.273 1 98.56 97 VAL A O 1
ATOM 769 N N . GLU A 1 98 ? -11.633 7.316 13.133 1 97.38 98 GLU A N 1
ATOM 770 C CA . GLU A 1 98 ? -12.359 7.27 14.398 1 97.38 98 GLU A CA 1
ATOM 771 C C . GLU A 1 98 ? -12.914 8.641 14.773 1 97.38 98 GLU A C 1
ATOM 773 O O . GLU A 1 98 ? -12.18 9.633 14.766 1 97.38 98 GLU A O 1
ATOM 778 N N . ASP A 1 99 ? -14.203 8.672 15.055 1 95.88 99 ASP A N 1
ATOM 779 C CA . ASP A 1 99 ? -14.883 9.898 15.477 1 95.88 99 ASP A CA 1
ATOM 780 C C . ASP A 1 99 ? -14.641 11.031 14.484 1 95.88 99 ASP A C 1
ATOM 782 O O . ASP A 1 99 ? -14.336 12.156 14.883 1 95.88 99 ASP A O 1
ATOM 786 N N . GLY A 1 100 ? -14.578 10.688 13.273 1 96.75 100 GLY A N 1
ATOM 787 C CA . GLY A 1 100 ? -14.57 11.664 12.195 1 96.75 100 GLY A CA 1
ATOM 788 C C . GLY A 1 100 ? -13.18 12.164 11.852 1 96.75 100 GLY A C 1
ATOM 789 O O . GLY A 1 100 ? -13.023 13.039 11 1 96.75 100 GLY A O 1
ATOM 790 N N . THR A 1 101 ? -12.141 11.625 12.469 1 98.31 101 THR A N 1
ATOM 791 C CA . THR A 1 101 ? -10.758 12.016 12.203 1 98.31 101 THR A CA 1
ATOM 792 C C . THR A 1 101 ? -9.898 10.797 11.922 1 98.31 101 THR A C 1
ATOM 794 O O . THR A 1 101 ? -10.281 9.664 12.234 1 98.31 101 THR A O 1
ATOM 797 N N . ILE A 1 102 ? -8.773 11.008 11.305 1 98.62 102 ILE A N 1
ATOM 798 C CA . ILE A 1 102 ? -7.832 9.922 11.039 1 98.62 102 ILE A CA 1
ATOM 799 C C . ILE A 1 102 ? -7.039 9.609 12.305 1 98.62 102 ILE A C 1
ATOM 801 O O . ILE A 1 102 ? -6.285 10.445 12.797 1 98.62 102 ILE A O 1
ATOM 805 N N . ALA A 1 103 ? -7.215 8.43 12.766 1 98.69 103 ALA A N 1
ATOM 806 C CA . ALA A 1 103 ? -6.566 8.031 14.016 1 98.69 103 ALA A CA 1
ATOM 807 C C . ALA A 1 103 ? -5.293 7.234 13.734 1 98.69 103 ALA A C 1
ATOM 809 O O . ALA A 1 103 ? -4.395 7.176 14.578 1 98.69 103 ALA A O 1
ATOM 810 N N . GLU A 1 104 ? -5.234 6.512 12.656 1 98.56 104 GLU A N 1
ATOM 811 C CA . GLU A 1 104 ? -4.066 5.75 12.219 1 98.56 104 GLU A CA 1
ATOM 812 C C . GLU A 1 104 ? -3.824 5.918 10.719 1 98.56 104 GLU A C 1
ATOM 814 O O . GLU A 1 104 ? -4.77 5.938 9.93 1 98.56 104 GLU A O 1
ATOM 819 N N . ARG A 1 105 ? -2.578 6.023 10.391 1 98.38 105 ARG A N 1
ATOM 820 C CA . ARG A 1 105 ? -2.176 6.086 8.992 1 98.38 105 ARG A CA 1
ATOM 821 C C . ARG A 1 105 ? -0.935 5.234 8.742 1 98.38 105 ARG A C 1
ATOM 823 O O . ARG A 1 105 ? 0.018 5.273 9.523 1 98.38 105 ARG A O 1
ATOM 830 N N . HIS A 1 106 ? -0.984 4.43 7.762 1 98 106 HIS A N 1
ATOM 831 C CA . HIS A 1 106 ? 0.141 3.65 7.258 1 98 106 HIS A CA 1
ATOM 832 C C . HIS A 1 106 ? 0.407 3.953 5.785 1 98 106 HIS A C 1
ATOM 834 O O . HIS A 1 106 ? -0.523 3.992 4.977 1 98 106 HIS A O 1
ATOM 840 N N . THR A 1 107 ? 1.669 4.207 5.43 1 97.44 107 THR A N 1
ATOM 841 C CA . THR A 1 107 ? 2.035 4.504 4.051 1 97.44 107 THR A CA 1
ATOM 842 C C . THR A 1 107 ? 3.018 3.465 3.516 1 97.44 107 THR A C 1
ATOM 844 O O . THR A 1 107 ? 3.943 3.059 4.223 1 97.44 107 THR A O 1
ATOM 847 N N . TYR A 1 108 ? 2.863 3.096 2.287 1 96.94 108 TYR A N 1
ATOM 848 C CA . TYR A 1 108 ? 3.715 2.195 1.519 1 96.94 108 TYR A CA 1
ATOM 849 C C . TYR A 1 108 ? 4.039 2.783 0.151 1 96.94 108 TYR A C 1
ATOM 851 O O . TYR A 1 108 ? 3.26 3.572 -0.392 1 96.94 108 TYR A O 1
ATOM 859 N N . THR A 1 109 ? 5.18 2.391 -0.392 1 96.19 109 THR A N 1
ATOM 860 C CA . THR A 1 109 ? 5.566 2.875 -1.712 1 96.19 109 THR A CA 1
ATOM 861 C C . THR A 1 109 ? 6.027 1.723 -2.6 1 96.19 109 THR A C 1
ATOM 863 O O . THR A 1 109 ? 6.16 0.588 -2.133 1 96.19 109 THR A O 1
ATOM 866 N N . ASP A 1 110 ? 6.23 2.025 -3.928 1 95.19 110 ASP A N 1
ATOM 867 C CA . ASP A 1 110 ? 6.602 0.979 -4.875 1 95.19 110 ASP A CA 1
ATOM 868 C C . ASP A 1 110 ? 8.031 1.167 -5.371 1 95.19 110 ASP A C 1
ATOM 870 O O . ASP A 1 110 ? 8.336 0.876 -6.531 1 95.19 110 ASP A O 1
ATOM 874 N N . ARG A 1 111 ? 8.914 1.757 -4.559 1 91.75 111 ARG A N 1
ATOM 875 C CA . ARG A 1 111 ? 10.297 2.018 -4.953 1 91.75 111 ARG A CA 1
ATOM 876 C C . ARG A 1 111 ? 11.234 0.943 -4.41 1 91.75 111 ARG A C 1
ATOM 878 O O . ARG A 1 111 ? 12.445 1.011 -4.613 1 91.75 111 ARG A O 1
ATOM 885 N N . ASP A 1 112 ? 10.688 -0.082 -3.789 1 86.94 112 ASP A N 1
ATOM 886 C CA . ASP A 1 112 ? 11.461 -1.224 -3.316 1 86.94 112 ASP A CA 1
ATOM 887 C C . ASP A 1 112 ? 11.688 -2.24 -4.434 1 86.94 112 ASP A C 1
ATOM 889 O O . ASP A 1 112 ? 11.336 -1.987 -5.59 1 86.94 112 ASP A O 1
ATOM 893 N N . THR A 1 113 ? 12.539 -3.238 -4.113 1 78.5 113 THR A N 1
ATOM 894 C CA . THR A 1 113 ? 12.672 -4.363 -5.031 1 78.5 113 THR A CA 1
ATOM 895 C C . THR A 1 113 ? 12.289 -5.672 -4.348 1 78.5 113 THR A C 1
ATOM 897 O O . THR A 1 113 ? 12.977 -6.125 -3.428 1 78.5 113 THR A O 1
ATOM 900 N N . VAL A 1 114 ? 11.047 -6.137 -4.578 1 77.94 114 VAL A N 1
ATOM 901 C CA . VAL A 1 114 ? 10.594 -7.414 -4.039 1 77.94 114 VAL A CA 1
ATOM 902 C C . VAL A 1 114 ? 10.039 -8.281 -5.164 1 77.94 114 VAL A C 1
ATOM 904 O O . VAL A 1 114 ? 9.57 -7.766 -6.18 1 77.94 114 VAL A O 1
ATOM 907 N N . MET B 1 1 ? -17.547 -17.312 -3.576 1 90.12 1 MET B N 1
ATOM 908 C CA . MET B 1 1 ? -16.5 -16.797 -2.695 1 90.12 1 MET B CA 1
ATOM 909 C C . MET B 1 1 ? -16.562 -15.281 -2.631 1 90.12 1 MET B C 1
ATOM 911 O O . MET B 1 1 ? -16.734 -14.617 -3.652 1 90.12 1 MET B O 1
ATOM 915 N N . SER B 1 2 ? -16.547 -14.734 -1.439 1 96.31 2 SER B N 1
ATOM 916 C CA . SER B 1 2 ? -16.562 -13.281 -1.317 1 96.31 2 SER B CA 1
ATOM 917 C C . SER B 1 2 ? -15.227 -12.68 -1.735 1 96.31 2 SER B C 1
ATOM 919 O O . SER B 1 2 ? -14.227 -13.391 -1.839 1 96.31 2 SER B O 1
ATOM 921 N N . HIS B 1 3 ? -15.219 -11.406 -2.025 1 97.31 3 HIS B N 1
ATOM 922 C CA . HIS B 1 3 ? -13.977 -10.75 -2.402 1 97.31 3 HIS B CA 1
ATOM 923 C C . HIS B 1 3 ? -12.945 -10.836 -1.282 1 97.31 3 HIS B C 1
ATOM 925 O O . HIS B 1 3 ? -11.75 -11.016 -1.542 1 97.31 3 HIS B O 1
ATOM 931 N N . ARG B 1 4 ? -13.383 -10.688 -0.044 1 97.25 4 ARG B N 1
ATOM 932 C CA . ARG B 1 4 ? -12.5 -10.82 1.112 1 97.25 4 ARG B CA 1
ATOM 933 C C . ARG B 1 4 ? -11.891 -12.219 1.173 1 97.25 4 ARG B C 1
ATOM 935 O O . ARG B 1 4 ? -10.688 -12.367 1.395 1 97.25 4 ARG B O 1
ATOM 942 N N . GLU B 1 5 ? -12.695 -13.219 1.023 1 97.44 5 GLU B N 1
ATOM 943 C CA . GLU B 1 5 ? -12.227 -14.602 1.052 1 97.44 5 GLU B CA 1
ATOM 944 C C . GLU B 1 5 ? -11.258 -14.883 -0.09 1 97.44 5 GLU B C 1
ATOM 946 O O . GLU B 1 5 ? -10.273 -15.609 0.084 1 97.44 5 GLU B O 1
ATOM 951 N N . LEU B 1 6 ? -11.594 -14.32 -1.245 1 97.88 6 LEU B N 1
ATOM 952 C CA . LEU B 1 6 ? -10.719 -14.461 -2.406 1 97.88 6 LEU B CA 1
ATOM 953 C C . LEU B 1 6 ? -9.32 -13.938 -2.107 1 97.88 6 LEU B C 1
ATOM 955 O O . LEU B 1 6 ? -8.328 -14.609 -2.385 1 97.88 6 LEU B O 1
ATOM 959 N N . ALA B 1 7 ? -9.227 -12.734 -1.567 1 98 7 ALA B N 1
ATOM 960 C CA . ALA B 1 7 ? -7.93 -12.156 -1.211 1 98 7 ALA B CA 1
ATOM 961 C C . ALA B 1 7 ? -7.199 -13.023 -0.194 1 98 7 ALA B C 1
ATOM 963 O O . ALA B 1 7 ? -6.008 -13.305 -0.348 1 98 7 ALA B O 1
ATOM 964 N N . ARG B 1 8 ? -7.879 -13.453 0.834 1 98.06 8 ARG B N 1
ATOM 965 C CA . ARG B 1 8 ? -7.246 -14.273 1.865 1 98.06 8 ARG B CA 1
ATOM 966 C C . ARG B 1 8 ? -6.75 -15.594 1.291 1 98.06 8 ARG B C 1
ATOM 968 O O . ARG B 1 8 ? -5.668 -16.062 1.646 1 98.06 8 ARG B O 1
ATOM 975 N N . GLU B 1 9 ? -7.602 -16.172 0.45 1 98.06 9 GLU B N 1
ATOM 976 C CA . GLU B 1 9 ? -7.211 -17.422 -0.194 1 98.06 9 GLU B CA 1
ATOM 977 C C . GLU B 1 9 ? -5.922 -17.25 -0.991 1 98.06 9 GLU B C 1
ATOM 979 O O . GLU B 1 9 ? -5.082 -18.141 -1.02 1 98.06 9 GLU B O 1
ATOM 984 N N . TYR B 1 10 ? -5.766 -16.109 -1.628 1 98.12 10 TYR B N 1
ATOM 985 C CA . TYR B 1 10 ? -4.539 -15.844 -2.371 1 98.12 10 TYR B CA 1
ATOM 986 C C . TYR B 1 10 ? -3.318 -15.93 -1.461 1 98.12 10 TYR B C 1
ATOM 988 O O . TYR B 1 10 ? -2.35 -16.625 -1.777 1 98.12 10 TYR B O 1
ATOM 996 N N . TYR B 1 11 ? -3.354 -15.281 -0.363 1 98.31 11 TYR B N 1
ATOM 997 C CA . TYR B 1 11 ? -2.201 -15.258 0.531 1 98.31 11 TYR B CA 1
ATOM 998 C C . TYR B 1 11 ? -1.943 -16.641 1.123 1 98.31 11 TYR B C 1
ATOM 1000 O O . TYR B 1 11 ? -0.791 -17.062 1.271 1 98.31 11 TYR B O 1
ATOM 1008 N N . ASP B 1 12 ? -3.029 -17.359 1.475 1 97.81 12 ASP B N 1
ATOM 1009 C CA . ASP B 1 12 ? -2.879 -18.719 1.962 1 97.81 12 ASP B CA 1
ATOM 1010 C C . ASP B 1 12 ? -2.197 -19.609 0.919 1 97.81 12 ASP B C 1
ATOM 1012 O O . ASP B 1 12 ? -1.301 -20.391 1.249 1 97.81 12 ASP B O 1
ATOM 1016 N N . ALA B 1 13 ? -2.641 -19.5 -0.289 1 97.69 13 ALA B N 1
ATOM 1017 C CA . ALA B 1 13 ? -2.092 -20.312 -1.372 1 97.69 13 ALA B CA 1
ATOM 1018 C C . ALA B 1 13 ? -0.62 -19.984 -1.608 1 97.69 13 ALA B C 1
ATOM 1020 O O . ALA B 1 13 ? 0.192 -20.891 -1.825 1 97.69 13 ALA B O 1
ATOM 1021 N N . VAL B 1 14 ? -0.236 -18.703 -1.604 1 96.62 14 VAL B N 1
ATOM 1022 C CA . VAL B 1 14 ? 1.146 -18.266 -1.796 1 96.62 14 VAL B CA 1
ATOM 1023 C C . VAL B 1 14 ? 2.018 -18.812 -0.668 1 96.62 14 VAL B C 1
ATOM 1025 O O . VAL B 1 14 ? 3.096 -19.359 -0.918 1 96.62 14 VAL B O 1
ATOM 1028 N N . ASP B 1 15 ? 1.553 -18.672 0.566 1 96.88 15 ASP B N 1
ATOM 1029 C CA . ASP B 1 15 ? 2.322 -19.109 1.73 1 96.88 15 ASP B CA 1
ATOM 1030 C C . ASP B 1 15 ? 2.506 -20.625 1.74 1 96.88 15 ASP B C 1
ATOM 1032 O O . ASP B 1 15 ? 3.543 -21.125 2.18 1 96.88 15 ASP B O 1
ATOM 1036 N N . ASP B 1 16 ? 1.521 -21.328 1.21 1 96.31 16 ASP B N 1
ATOM 1037 C CA . ASP B 1 16 ? 1.535 -22.797 1.215 1 96.31 16 ASP B CA 1
ATOM 1038 C C . ASP B 1 16 ? 2.225 -23.344 -0.033 1 96.31 16 ASP B C 1
ATOM 1040 O O . ASP B 1 16 ? 2.359 -24.547 -0.193 1 96.31 16 ASP B O 1
ATOM 1044 N N . GLY B 1 17 ? 2.604 -22.5 -0.937 1 94.56 17 GLY B N 1
ATOM 1045 C CA . GLY B 1 17 ? 3.264 -22.938 -2.156 1 94.56 17 GLY B CA 1
ATOM 1046 C C . GLY B 1 17 ? 2.33 -23.641 -3.121 1 94.56 17 GLY B C 1
ATOM 1047 O O . GLY B 1 17 ? 2.771 -24.438 -3.943 1 94.56 17 GLY B O 1
ATOM 1048 N N . ARG B 1 18 ? 1.046 -23.406 -3.012 1 96.88 18 ARG B N 1
ATOM 1049 C CA . ARG B 1 18 ? 0.061 -24.016 -3.908 1 96.88 18 ARG B CA 1
ATOM 1050 C C . ARG B 1 18 ? -0.087 -23.188 -5.184 1 96.88 18 ARG B C 1
ATOM 1052 O O . ARG B 1 18 ? -1.125 -22.562 -5.406 1 96.88 18 ARG B O 1
ATOM 1059 N N . VAL B 1 19 ? 0.785 -23.266 -6.062 1 96.56 19 VAL B N 1
ATOM 1060 C CA . VAL B 1 19 ? 0.931 -22.375 -7.203 1 96.56 19 VAL B CA 1
ATOM 1061 C C . VAL B 1 19 ? -0.258 -22.547 -8.148 1 96.56 19 VAL B C 1
ATOM 1063 O O . VAL B 1 19 ? -0.819 -21.547 -8.633 1 96.56 19 VAL B O 1
ATOM 1066 N N . ASP B 1 20 ? -0.658 -23.75 -8.453 1 96.69 20 ASP B N 1
ATOM 1067 C CA . ASP B 1 20 ? -1.784 -23.953 -9.352 1 96.69 20 ASP B CA 1
ATOM 1068 C C . ASP B 1 20 ? -3.064 -23.359 -8.781 1 96.69 20 ASP B C 1
ATOM 1070 O O . ASP B 1 20 ? -3.848 -22.734 -9.516 1 96.69 20 ASP B O 1
ATOM 1074 N N . ASP B 1 21 ? -3.299 -23.562 -7.516 1 96.88 21 ASP B N 1
ATOM 1075 C CA . ASP B 1 21 ? -4.457 -22.984 -6.848 1 96.88 21 ASP B CA 1
ATOM 1076 C C . ASP B 1 21 ? -4.414 -21.453 -6.91 1 96.88 21 ASP B C 1
ATOM 1078 O O . ASP B 1 21 ? -5.441 -20.812 -7.141 1 96.88 21 ASP B O 1
ATOM 1082 N N . LEU B 1 22 ? -3.254 -20.906 -6.66 1 96.5 22 LEU B N 1
ATOM 1083 C CA . LEU B 1 22 ? -3.072 -19.469 -6.684 1 96.5 22 LEU B CA 1
ATOM 1084 C C . LEU B 1 22 ? -3.393 -18.906 -8.062 1 96.5 22 LEU B C 1
ATOM 1086 O O . LEU B 1 22 ? -4.059 -17.875 -8.18 1 96.5 22 LEU B O 1
ATOM 1090 N N . LEU B 1 23 ? -2.875 -19.562 -9.109 1 97.69 23 LEU B N 1
ATOM 1091 C CA . LEU B 1 23 ? -3.082 -19.094 -10.477 1 97.69 23 LEU B CA 1
ATOM 1092 C C . LEU B 1 23 ? -4.562 -19.094 -10.836 1 97.69 23 LEU B C 1
ATOM 1094 O O . LEU B 1 23 ? -5.027 -18.234 -11.586 1 97.69 23 LEU B O 1
ATOM 1098 N N . ALA B 1 24 ? -5.305 -19.984 -10.312 1 97.62 24 ALA B N 1
ATOM 1099 C CA . ALA B 1 24 ? -6.734 -20.109 -10.586 1 97.62 24 ALA B CA 1
ATOM 1100 C C . ALA B 1 24 ? -7.508 -18.922 -10.031 1 97.62 24 ALA B C 1
ATOM 1102 O O . ALA B 1 24 ? -8.648 -18.672 -10.438 1 97.62 24 ALA B O 1
ATOM 1103 N N . LEU B 1 25 ? -6.996 -18.188 -9.117 1 98.31 25 LEU B N 1
ATOM 1104 C CA . LEU B 1 25 ? -7.652 -17.047 -8.5 1 98.31 25 LEU B CA 1
ATOM 1105 C C . LEU B 1 25 ? -7.543 -15.812 -9.398 1 98.31 25 LEU B C 1
ATOM 1107 O O . LEU B 1 25 ? -8.195 -14.797 -9.148 1 98.31 25 LEU B O 1
ATOM 1111 N N . PHE B 1 26 ? -6.773 -15.867 -10.484 1 98.44 26 PHE B N 1
ATOM 1112 C CA . PHE B 1 26 ? -6.488 -14.695 -11.305 1 98.44 26 PHE B CA 1
ATOM 1113 C C . PHE B 1 26 ? -7.156 -14.82 -12.672 1 98.44 26 PHE B C 1
ATOM 1115 O O . PHE B 1 26 ? -7.367 -15.93 -13.172 1 98.44 26 PHE B O 1
ATOM 1122 N N . ALA B 1 27 ? -7.516 -13.672 -13.227 1 98.31 27 ALA B N 1
ATOM 1123 C CA . ALA B 1 27 ? -7.996 -13.609 -14.609 1 98.31 27 ALA B CA 1
ATOM 1124 C C . ALA B 1 27 ? -6.879 -13.938 -15.594 1 98.31 27 ALA B C 1
ATOM 1126 O O . ALA B 1 27 ? -5.699 -13.75 -15.289 1 98.31 27 ALA B O 1
ATOM 1127 N N . ASP B 1 28 ? -7.195 -14.328 -16.812 1 97.31 28 ASP B N 1
ATOM 1128 C CA . ASP B 1 28 ? -6.215 -14.688 -17.828 1 97.31 28 ASP B CA 1
ATOM 1129 C C . ASP B 1 28 ? -5.375 -13.477 -18.234 1 97.31 28 ASP B C 1
ATOM 1131 O O . ASP B 1 28 ? -4.191 -13.617 -18.547 1 97.31 28 ASP B O 1
ATOM 1135 N N . ASP B 1 29 ? -5.984 -12.367 -18.188 1 97.44 29 ASP B N 1
ATOM 1136 C CA . ASP B 1 29 ? -5.305 -11.148 -18.625 1 97.44 29 ASP B CA 1
ATOM 1137 C C . ASP B 1 29 ? -4.887 -10.297 -17.438 1 97.44 29 ASP B C 1
ATOM 1139 O O . ASP B 1 29 ? -4.859 -9.07 -17.516 1 97.44 29 ASP B O 1
ATOM 1143 N N . VAL B 1 30 ? -4.641 -10.922 -16.328 1 98.25 30 VAL B N 1
ATOM 1144 C CA . VAL B 1 30 ? -4.246 -10.242 -15.094 1 98.25 30 VAL B CA 1
ATOM 1145 C C . VAL B 1 30 ? -3.068 -9.312 -15.375 1 98.25 30 VAL B C 1
ATOM 1147 O O . VAL B 1 30 ? -2.18 -9.648 -16.156 1 98.25 30 VAL B O 1
ATOM 1150 N N . THR B 1 31 ? -3.133 -8.164 -14.758 1 98.06 31 THR B N 1
ATOM 1151 C CA . THR B 1 31 ? -1.975 -7.281 -14.656 1 98.06 31 THR B CA 1
ATOM 1152 C C . THR B 1 31 ? -1.515 -7.152 -13.211 1 98.06 31 THR B C 1
ATOM 1154 O O . THR B 1 31 ? -2.338 -7.031 -12.297 1 98.06 31 THR B O 1
ATOM 1157 N N . TYR B 1 32 ? -0.249 -7.309 -12.984 1 96.31 32 TYR B N 1
ATOM 1158 C CA . TYR B 1 32 ? 0.348 -7.254 -11.656 1 96.31 32 TYR B CA 1
ATOM 1159 C C . TYR B 1 32 ? 1.562 -6.332 -11.641 1 96.31 32 TYR B C 1
ATOM 1161 O O . TYR B 1 32 ? 2.564 -6.605 -12.305 1 96.31 32 TYR B O 1
ATOM 1169 N N . GLU B 1 33 ? 1.442 -5.219 -10.883 1 94 33 GLU B N 1
ATOM 1170 C CA .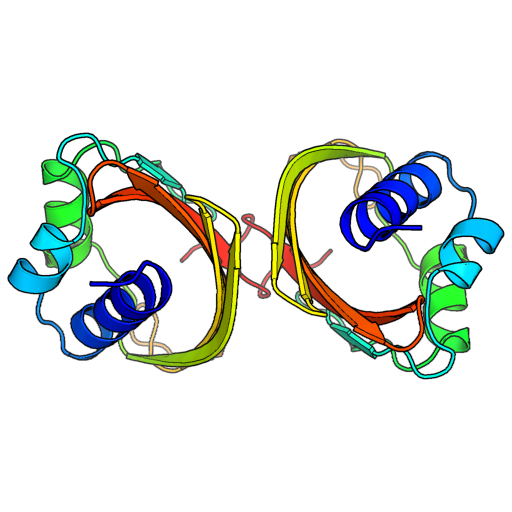 GLU B 1 33 ? 2.514 -4.242 -10.711 1 94 33 GLU B CA 1
ATOM 1171 C C . GLU B 1 33 ? 3.197 -4.406 -9.352 1 94 33 GLU B C 1
ATOM 1173 O O . GLU B 1 33 ? 2.545 -4.332 -8.312 1 94 33 GLU B O 1
ATOM 1178 N N . ARG B 1 34 ? 4.488 -4.621 -9.352 1 88.06 34 ARG B N 1
ATOM 1179 C CA . ARG B 1 34 ? 5.309 -4.832 -8.164 1 88.06 34 ARG B CA 1
ATOM 1180 C C . ARG B 1 34 ? 6.367 -3.742 -8.031 1 88.06 34 ARG B C 1
ATOM 1182 O O . ARG B 1 34 ? 6.781 -3.145 -9.023 1 88.06 34 ARG B O 1
ATOM 1189 N N . PRO B 1 35 ? 6.754 -3.549 -6.84 1 81.5 35 PRO B N 1
ATOM 1190 C CA . PRO B 1 35 ? 7.801 -2.541 -6.652 1 81.5 35 PRO B CA 1
ATOM 1191 C C . PRO B 1 35 ? 9.086 -2.877 -7.41 1 81.5 35 PRO B C 1
ATOM 1193 O O . PRO B 1 35 ? 9.617 -3.982 -7.27 1 81.5 35 PRO B O 1
ATOM 1196 N N . GLY B 1 36 ? 9.555 -1.859 -8.141 1 75.88 36 GLY B N 1
ATOM 1197 C CA . GLY B 1 36 ? 10.875 -1.903 -8.742 1 75.88 36 GLY B CA 1
ATOM 1198 C C . GLY B 1 36 ? 11.016 -2.977 -9.805 1 75.88 36 GLY B C 1
ATOM 1199 O O . GLY B 1 36 ? 12.125 -3.277 -10.25 1 75.88 36 GLY B O 1
ATOM 1200 N N . GLN B 1 37 ? 9.992 -3.607 -10.133 1 79.94 37 GLN B N 1
ATOM 1201 C CA . GLN B 1 37 ? 10.086 -4.699 -11.094 1 79.94 37 GLN B CA 1
ATOM 1202 C C . GLN B 1 37 ? 9.203 -4.445 -12.305 1 79.94 37 GLN B C 1
ATOM 1204 O O . GLN B 1 37 ? 8.32 -3.578 -12.266 1 79.94 37 GLN B O 1
ATOM 1209 N N . SER B 1 38 ? 9.516 -5.227 -13.32 1 83.62 38 SER B N 1
ATOM 1210 C CA . SER B 1 38 ? 8.68 -5.152 -14.516 1 83.62 38 SER B CA 1
ATOM 1211 C C . SER B 1 38 ? 7.277 -5.68 -14.242 1 83.62 38 SER B C 1
ATOM 1213 O O . SER B 1 38 ? 7.094 -6.57 -13.414 1 83.62 38 SER B O 1
ATOM 1215 N N . SER B 1 39 ? 6.438 -5.148 -14.992 1 90 39 SER B N 1
ATOM 1216 C CA . SER B 1 39 ? 5.047 -5.555 -14.844 1 90 39 SER B CA 1
ATOM 1217 C C . SER B 1 39 ? 4.832 -6.988 -15.305 1 90 39 SER B C 1
ATOM 1219 O O . SER B 1 39 ? 5.527 -7.465 -16.203 1 90 39 SER B O 1
ATOM 1221 N N . ILE B 1 40 ? 3.98 -7.68 -14.641 1 94.12 40 ILE B N 1
ATOM 1222 C CA . ILE B 1 40 ? 3.492 -8.984 -15.062 1 94.12 40 ILE B CA 1
ATOM 1223 C C . ILE B 1 40 ? 2.188 -8.82 -15.844 1 94.12 40 ILE B C 1
ATOM 1225 O O . ILE B 1 40 ? 1.232 -8.219 -15.344 1 94.12 40 ILE B O 1
ATOM 1229 N N . ASP B 1 41 ? 2.207 -9.312 -17 1 96.94 41 ASP B N 1
ATOM 1230 C CA . ASP B 1 41 ? 1.057 -9.203 -17.891 1 96.94 41 ASP B CA 1
ATOM 1231 C C . ASP B 1 41 ? 0.585 -10.578 -18.359 1 96.94 41 ASP B C 1
ATOM 1233 O O . ASP B 1 41 ? 1.232 -11.211 -19.188 1 96.94 41 ASP B O 1
ATOM 1237 N N . GLY B 1 42 ? -0.498 -10.922 -17.781 1 97.75 42 GLY B N 1
ATOM 1238 C CA . GLY B 1 42 ? -1.09 -12.195 -18.172 1 97.75 42 GLY B CA 1
ATOM 1239 C C . GLY B 1 42 ? -0.69 -13.336 -17.25 1 97.75 42 GLY B C 1
ATOM 1240 O O . GLY B 1 42 ? 0.311 -13.25 -16.531 1 97.75 42 GLY B O 1
ATOM 1241 N N . LYS B 1 43 ? -1.515 -14.383 -17.328 1 97.19 43 LYS B N 1
ATOM 1242 C CA . LYS B 1 43 ? -1.377 -15.508 -16.422 1 97.19 43 LYS B CA 1
ATOM 1243 C C . LYS B 1 43 ? -0.09 -16.281 -16.688 1 97.19 43 LYS B C 1
ATOM 1245 O O . LYS B 1 43 ? 0.519 -16.828 -15.766 1 97.19 43 LYS B O 1
ATOM 1250 N N . ASP B 1 44 ? 0.325 -16.375 -17.984 1 96.12 44 ASP B N 1
ATOM 1251 C CA . ASP B 1 44 ? 1.565 -17.078 -18.281 1 96.12 44 ASP B CA 1
ATOM 1252 C C . ASP B 1 44 ? 2.758 -16.406 -17.594 1 96.12 44 ASP B C 1
ATOM 1254 O O . ASP B 1 44 ? 3.588 -17.094 -17 1 96.12 44 ASP B O 1
ATOM 1258 N N . ASP B 1 45 ? 2.832 -15.148 -17.672 1 96.19 45 ASP B N 1
ATOM 1259 C CA . ASP B 1 45 ? 3.889 -14.414 -17 1 96.19 45 ASP B CA 1
ATOM 1260 C C . ASP B 1 45 ? 3.779 -14.57 -15.484 1 96.19 45 ASP B C 1
ATOM 1262 O O . ASP B 1 45 ? 4.793 -14.68 -14.789 1 96.19 45 ASP B O 1
ATOM 1266 N N . LEU B 1 46 ? 2.561 -14.531 -14.992 1 97.06 46 LEU B N 1
ATOM 1267 C CA . LEU B 1 46 ? 2.334 -14.727 -13.57 1 97.06 46 LEU B CA 1
ATOM 1268 C C . LEU B 1 46 ? 2.83 -16.094 -13.117 1 97.06 46 LEU B C 1
ATOM 1270 O O . LEU B 1 46 ? 3.49 -16.219 -12.086 1 97.06 46 LEU B O 1
ATOM 1274 N N . ALA B 1 47 ? 2.533 -17.109 -13.883 1 96.5 47 ALA B N 1
ATOM 1275 C CA . ALA B 1 47 ? 2.988 -18.469 -13.586 1 96.5 47 ALA B CA 1
ATOM 1276 C C . ALA B 1 47 ? 4.512 -18.547 -13.547 1 96.5 47 ALA B C 1
ATOM 1278 O O . ALA B 1 47 ? 5.086 -19.141 -12.633 1 96.5 47 ALA B O 1
ATOM 1279 N N . ALA B 1 48 ? 5.145 -17.938 -14.523 1 95.31 48 ALA B N 1
ATOM 1280 C CA . ALA B 1 48 ? 6.602 -17.922 -14.562 1 95.31 48 ALA B CA 1
ATOM 1281 C C . ALA B 1 48 ? 7.176 -17.234 -13.328 1 95.31 48 ALA B C 1
ATOM 1283 O O . ALA B 1 48 ? 8.18 -17.703 -12.773 1 95.31 48 ALA B O 1
ATOM 1284 N N . PHE B 1 49 ? 6.562 -16.203 -12.883 1 93.44 49 PHE B N 1
ATOM 1285 C CA . PHE B 1 49 ? 7.008 -15.477 -11.711 1 93.44 49 PHE B CA 1
ATOM 1286 C C . PHE B 1 49 ? 6.945 -16.359 -10.469 1 93.44 49 PHE B C 1
ATOM 1288 O O . PHE B 1 49 ? 7.941 -16.5 -9.75 1 93.44 49 PHE B O 1
ATOM 1295 N N . TYR B 1 50 ? 5.809 -17 -10.234 1 94.44 50 TYR B N 1
ATOM 1296 C CA . TYR B 1 50 ? 5.621 -17.75 -8.992 1 94.44 50 TYR B CA 1
ATOM 1297 C C . TYR B 1 50 ? 6.379 -19.078 -9.039 1 94.44 50 TYR B C 1
ATOM 1299 O O . TYR B 1 50 ? 6.738 -19.625 -7.992 1 94.44 50 TYR B O 1
ATOM 1307 N N . ARG B 1 51 ? 6.762 -19.594 -10.172 1 94.19 51 ARG B N 1
ATOM 1308 C CA . ARG B 1 51 ? 7.426 -20.891 -10.273 1 94.19 51 ARG B CA 1
ATOM 1309 C C . ARG B 1 51 ? 8.938 -20.719 -10.344 1 94.19 51 ARG B C 1
ATOM 1311 O O . ARG B 1 51 ? 9.688 -21.594 -9.875 1 94.19 51 ARG B O 1
ATOM 1318 N N . GLU B 1 52 ? 9.375 -19.578 -10.875 1 89.75 52 GLU B N 1
ATOM 1319 C CA . GLU B 1 52 ? 10.789 -19.516 -11.242 1 89.75 52 GLU B CA 1
ATOM 1320 C C . GLU B 1 52 ? 11.461 -18.281 -10.633 1 89.75 52 GLU B C 1
ATOM 1322 O O . GLU B 1 52 ? 12.656 -18.297 -10.344 1 89.75 52 GLU B O 1
ATOM 1327 N N . ASP B 1 53 ? 10.719 -17.234 -10.5 1 85.94 53 ASP B N 1
ATOM 1328 C CA . ASP B 1 53 ? 11.391 -15.945 -10.328 1 85.94 53 ASP B CA 1
ATOM 1329 C C . ASP B 1 53 ? 11.234 -15.43 -8.898 1 85.94 53 ASP B C 1
ATOM 1331 O O . ASP B 1 53 ? 12.016 -14.594 -8.445 1 85.94 53 ASP B O 1
ATOM 1335 N N . ARG B 1 54 ? 10.312 -15.922 -8.211 1 85.19 54 ARG B N 1
ATOM 1336 C CA . ARG B 1 54 ? 10.023 -15.344 -6.898 1 85.19 54 ARG B CA 1
ATOM 1337 C C . ARG B 1 54 ? 11.156 -15.617 -5.914 1 85.19 54 ARG B C 1
ATOM 1339 O O . ARG B 1 54 ? 11.484 -16.766 -5.645 1 85.19 54 ARG B O 1
ATOM 1346 N N . ALA B 1 55 ? 11.648 -14.516 -5.316 1 84.81 55 ALA B N 1
ATOM 1347 C CA . ALA B 1 55 ? 12.805 -14.586 -4.43 1 84.81 55 ALA B CA 1
ATOM 1348 C C . ALA B 1 55 ? 12.375 -14.625 -2.965 1 84.81 55 ALA B C 1
ATOM 1350 O O . ALA B 1 55 ? 13.211 -14.75 -2.068 1 84.81 55 ALA B O 1
ATOM 1351 N N . LEU B 1 56 ? 11.102 -14.547 -2.729 1 90.75 56 LEU B N 1
ATOM 1352 C CA . LEU B 1 56 ? 10.578 -14.477 -1.367 1 90.75 56 LEU B CA 1
ATOM 1353 C C . LEU B 1 56 ? 10.031 -15.836 -0.927 1 90.75 56 LEU B C 1
ATOM 1355 O O . LEU B 1 56 ? 9.297 -16.484 -1.671 1 90.75 56 LEU B O 1
ATOM 1359 N N . GLU B 1 57 ? 10.445 -16.203 0.165 1 93.38 57 GLU B N 1
ATOM 1360 C CA . GLU B 1 57 ? 9.898 -17.359 0.872 1 93.38 57 GLU B CA 1
ATOM 1361 C C . GLU B 1 57 ? 9.539 -17.016 2.311 1 93.38 57 GLU B C 1
ATOM 1363 O O . GLU B 1 57 ? 10.383 -16.531 3.07 1 93.38 57 GLU B O 1
ATOM 1368 N N . GLY B 1 58 ? 8.273 -17.172 2.635 1 96.75 58 GLY B N 1
ATOM 1369 C CA . GLY B 1 58 ? 7.844 -16.797 3.971 1 96.75 58 GLY B CA 1
ATOM 1370 C C . GLY B 1 58 ? 6.336 -16.797 4.137 1 96.75 58 GLY B C 1
ATOM 1371 O O . GLY B 1 58 ? 5.645 -17.641 3.562 1 96.75 58 GLY B O 1
ATOM 1372 N N . GLU B 1 59 ? 5.891 -15.938 5.027 1 98.19 59 GLU B N 1
ATOM 1373 C CA . GLU B 1 59 ? 4.469 -15.898 5.352 1 98.19 59 GLU B CA 1
ATOM 1374 C C . GLU B 1 59 ? 3.959 -14.461 5.445 1 98.19 59 GLU B C 1
ATOM 1376 O O . GLU B 1 59 ? 4.711 -13.555 5.797 1 98.19 59 GLU B O 1
ATOM 1381 N N . HIS B 1 60 ? 2.697 -14.43 5.148 1 98.5 60 HIS B N 1
ATOM 1382 C CA . HIS B 1 60 ? 1.992 -13.156 5.258 1 98.5 60 HIS B CA 1
ATOM 1383 C C . HIS B 1 60 ? 1.095 -13.125 6.492 1 98.5 60 HIS B C 1
ATOM 1385 O O . HIS B 1 60 ? 0.268 -14.023 6.684 1 98.5 60 HIS B O 1
ATOM 1391 N N . GLU B 1 61 ? 1.28 -12.18 7.293 1 98.62 61 GLU B N 1
ATOM 1392 C CA . GLU B 1 61 ? 0.311 -11.844 8.336 1 98.62 61 GLU B CA 1
ATOM 1393 C C . GLU B 1 61 ? -0.611 -10.719 7.883 1 98.62 61 GLU B C 1
ATOM 1395 O O . GLU B 1 61 ? -0.161 -9.586 7.676 1 98.62 61 GLU B O 1
ATOM 1400 N N . ILE B 1 62 ? -1.904 -11.023 7.75 1 98.62 62 ILE B N 1
ATOM 1401 C CA . ILE B 1 62 ? -2.859 -10.031 7.266 1 98.62 62 ILE B CA 1
ATOM 1402 C C . ILE B 1 62 ? -3.412 -9.227 8.438 1 98.62 62 ILE B C 1
ATOM 1404 O O . ILE B 1 62 ? -3.949 -9.789 9.391 1 98.62 62 ILE B O 1
ATOM 1408 N N . HIS B 1 63 ? -3.279 -7.941 8.398 1 98.25 63 HIS B N 1
ATOM 1409 C CA . HIS B 1 63 ? -3.766 -7.059 9.453 1 98.25 63 HIS B CA 1
ATOM 1410 C C . HIS B 1 63 ? -5.168 -6.551 9.148 1 98.25 63 HIS B C 1
ATOM 1412 O O . HIS B 1 63 ? -6.043 -6.559 10.016 1 98.25 63 HIS B O 1
ATOM 1418 N N . HIS B 1 64 ? -5.355 -6.121 7.863 1 98 64 HIS B N 1
ATOM 1419 C CA . HIS B 1 64 ? -6.645 -5.57 7.461 1 98 64 HIS B CA 1
ATOM 1420 C C . HIS B 1 64 ? -6.973 -5.941 6.02 1 98 64 HIS B C 1
ATOM 1422 O O . HIS B 1 64 ? -6.082 -5.992 5.168 1 98 64 HIS B O 1
ATOM 1428 N N . VAL B 1 65 ? -8.203 -6.203 5.785 1 98.62 65 VAL B N 1
ATOM 1429 C CA . VAL B 1 65 ? -8.781 -6.336 4.449 1 98.62 65 VAL B CA 1
ATOM 1430 C C . VAL B 1 65 ? -9.93 -5.344 4.285 1 98.62 65 VAL B C 1
ATOM 1432 O O . VAL B 1 65 ? -10.914 -5.398 5.027 1 98.62 65 VAL B O 1
ATOM 1435 N N . VAL B 1 66 ? -9.766 -4.414 3.391 1 98.69 66 VAL B N 1
ATOM 1436 C CA . VAL B 1 66 ? -10.781 -3.41 3.092 1 98.69 66 VAL B CA 1
ATOM 1437 C C . VAL B 1 66 ? -11.461 -3.738 1.764 1 98.69 66 VAL B C 1
ATOM 1439 O O . VAL B 1 66 ? -10.797 -3.836 0.729 1 98.69 66 VAL B O 1
ATOM 1442 N N . VAL B 1 67 ? -12.734 -3.955 1.864 1 98.38 67 VAL B N 1
ATOM 1443 C CA . VAL B 1 67 ? -13.477 -4.285 0.649 1 98.38 67 VAL B CA 1
ATOM 1444 C C . VAL B 1 67 ? -14.43 -3.148 0.295 1 98.38 67 VAL B C 1
ATOM 1446 O O . VAL B 1 67 ? -15.188 -2.684 1.145 1 98.38 67 VAL B O 1
ATOM 1449 N N . GLY B 1 68 ? -14.383 -2.639 -0.937 1 96.75 68 GLY B N 1
ATOM 1450 C CA . GLY B 1 68 ? -15.289 -1.659 -1.516 1 96.75 68 GLY B CA 1
ATOM 1451 C C . GLY B 1 68 ? -15.625 -1.941 -2.969 1 96.75 68 GLY B C 1
ATOM 1452 O O . GLY B 1 68 ? -14.852 -1.602 -3.867 1 96.75 68 GLY B O 1
ATOM 1453 N N . GLY B 1 69 ? -16.844 -2.445 -3.184 1 95.44 69 GLY B N 1
ATOM 1454 C CA . GLY B 1 69 ? -17.188 -2.855 -4.535 1 95.44 69 GLY B CA 1
ATOM 1455 C C . GLY B 1 69 ? -16.344 -4.004 -5.047 1 95.44 69 GLY B C 1
ATOM 1456 O O . GLY B 1 69 ? -16.234 -5.047 -4.398 1 95.44 69 GLY B O 1
ATOM 1457 N N . ASP B 1 70 ? -15.711 -3.732 -6.172 1 97.38 70 ASP B N 1
ATOM 1458 C CA . ASP B 1 70 ? -14.906 -4.758 -6.832 1 97.38 70 ASP B CA 1
ATOM 1459 C C . ASP B 1 70 ? -13.43 -4.605 -6.488 1 97.38 70 ASP B C 1
ATOM 1461 O O . ASP B 1 70 ? -12.562 -5.184 -7.152 1 97.38 70 ASP B O 1
ATOM 1465 N N . ARG B 1 71 ? -13.188 -3.836 -5.512 1 98.19 71 ARG B N 1
ATOM 1466 C CA . ARG B 1 71 ? -11.805 -3.609 -5.105 1 98.19 71 ARG B CA 1
ATOM 1467 C C . ARG B 1 71 ? -11.562 -4.121 -3.689 1 98.19 71 ARG B C 1
ATOM 1469 O O . ARG B 1 71 ? -12.43 -4.004 -2.822 1 98.19 71 ARG B O 1
ATOM 1476 N N . VAL B 1 72 ? -10.414 -4.688 -3.486 1 98.81 72 VAL B N 1
ATOM 1477 C CA . VAL B 1 72 ? -9.961 -5.184 -2.191 1 98.81 72 VAL B CA 1
ATOM 1478 C C . VAL B 1 72 ? -8.562 -4.641 -1.891 1 98.81 72 VAL B C 1
ATOM 1480 O O . VAL B 1 72 ? -7.637 -4.82 -2.688 1 98.81 72 VAL B O 1
ATOM 1483 N N . ALA B 1 73 ? -8.422 -3.941 -0.846 1 98.88 73 ALA B N 1
ATOM 1484 C CA . ALA B 1 73 ? -7.117 -3.504 -0.346 1 98.88 73 ALA B CA 1
ATOM 1485 C C . ALA B 1 73 ? -6.707 -4.305 0.887 1 98.88 73 ALA B C 1
ATOM 1487 O O . ALA B 1 73 ? -7.516 -4.516 1.796 1 98.88 73 ALA B O 1
ATOM 1488 N N . VAL B 1 74 ? -5.465 -4.785 0.918 1 98.88 74 VAL B N 1
ATOM 1489 C CA . VAL B 1 74 ? -4.965 -5.625 2 1 98.88 74 VAL B CA 1
ATOM 1490 C C . VAL B 1 74 ? -3.686 -5.02 2.578 1 98.88 74 VAL B C 1
ATOM 1492 O O . VAL B 1 74 ? -2.783 -4.633 1.835 1 98.88 74 VAL B O 1
ATOM 1495 N N . ARG B 1 75 ? -3.639 -4.902 3.842 1 98.69 75 ARG B N 1
ATOM 1496 C CA . ARG B 1 75 ? -2.438 -4.512 4.57 1 98.69 75 ARG B CA 1
ATOM 1497 C C . ARG B 1 75 ? -1.95 -5.641 5.473 1 98.69 75 ARG B C 1
ATOM 1499 O O . ARG B 1 75 ? -2.752 -6.301 6.141 1 98.69 75 ARG B O 1
ATOM 1506 N N . GLY B 1 76 ? -0.61 -5.82 5.453 1 98.38 76 GLY B N 1
ATOM 1507 C CA . GLY B 1 76 ? -0.05 -6.859 6.301 1 98.38 76 GLY B CA 1
ATOM 1508 C C . GLY B 1 76 ? 1.459 -6.773 6.434 1 98.38 76 GLY B C 1
ATOM 1509 O O . GLY B 1 76 ? 2.061 -5.754 6.09 1 98.38 76 GLY B O 1
ATOM 1510 N N . THR B 1 77 ? 2.006 -7.777 7.039 1 98.19 77 THR B N 1
ATOM 1511 C CA . THR B 1 77 ? 3.447 -7.93 7.215 1 98.19 77 THR B CA 1
ATOM 1512 C C . THR B 1 77 ? 3.926 -9.25 6.609 1 98.19 77 THR B C 1
ATOM 1514 O O . THR B 1 77 ? 3.295 -10.289 6.793 1 98.19 77 THR B O 1
ATOM 1517 N N . PHE B 1 78 ? 4.918 -9.164 5.816 1 97.62 78 PHE B N 1
ATOM 1518 C CA . PHE B 1 78 ? 5.613 -10.352 5.336 1 97.62 78 PHE B CA 1
ATOM 1519 C C . PHE B 1 78 ? 6.82 -10.664 6.211 1 97.62 78 PHE B C 1
ATOM 1521 O O . PHE B 1 78 ? 7.562 -9.758 6.598 1 97.62 78 PHE B O 1
ATOM 1528 N N . SER B 1 79 ? 7.012 -11.914 6.559 1 98.19 79 SER B N 1
ATOM 1529 C CA . SER B 1 79 ? 8.188 -12.406 7.277 1 98.19 79 SER B CA 1
ATOM 1530 C C . SER B 1 79 ? 8.742 -13.664 6.621 1 98.19 79 SER B C 1
ATOM 1532 O O . SER B 1 79 ? 7.996 -14.594 6.312 1 98.19 79 SER B O 1
ATOM 1534 N N . GLY B 1 80 ? 10.07 -13.68 6.434 1 97.5 80 GLY B N 1
ATOM 1535 C CA . GLY B 1 80 ? 10.711 -14.828 5.816 1 97.5 80 GLY B CA 1
ATOM 1536 C C . GLY B 1 80 ? 12.109 -14.531 5.309 1 97.5 80 GLY B C 1
ATOM 1537 O O . GLY B 1 80 ? 12.953 -14.016 6.051 1 97.5 80 GLY B O 1
ATOM 1538 N N . GLU B 1 81 ? 12.336 -14.977 4.039 1 96.88 81 GLU B N 1
ATOM 1539 C CA . GLU B 1 81 ? 13.633 -14.758 3.406 1 96.88 81 GLU B CA 1
ATOM 1540 C C . GLU B 1 81 ? 13.477 -14.195 1.997 1 96.88 81 GLU B C 1
ATOM 1542 O O . GLU B 1 81 ? 12.5 -14.5 1.305 1 96.88 81 GLU B O 1
ATOM 1547 N N . GLN B 1 82 ? 14.336 -13.328 1.624 1 94.31 82 GLN B N 1
ATOM 1548 C CA . GLN B 1 82 ? 14.508 -12.844 0.257 1 94.31 82 GLN B CA 1
ATOM 1549 C C . GLN B 1 82 ? 15.906 -13.164 -0.269 1 94.31 82 GLN B C 1
ATOM 1551 O O . GLN B 1 82 ? 16.906 -12.648 0.248 1 94.31 82 GLN B O 1
ATOM 1556 N N . ALA B 1 83 ? 15.961 -14.039 -1.282 1 93.06 83 ALA B N 1
ATOM 1557 C CA . ALA B 1 83 ? 17.234 -14.469 -1.834 1 93.06 83 ALA B CA 1
ATOM 1558 C C . ALA B 1 83 ? 18.141 -15.047 -0.744 1 93.06 83 ALA B C 1
ATOM 1560 O O . ALA B 1 83 ? 19.328 -14.719 -0.679 1 93.06 83 ALA B O 1
ATOM 1561 N N . GLY B 1 84 ? 17.531 -15.648 0.236 1 93.25 84 GLY B N 1
ATOM 1562 C CA . GLY B 1 84 ? 18.266 -16.359 1.261 1 93.25 84 GLY B CA 1
ATOM 1563 C C . GLY B 1 84 ? 18.547 -15.523 2.498 1 93.25 84 GLY B C 1
ATOM 1564 O O . GLY B 1 84 ? 19.062 -16.031 3.49 1 93.25 84 GLY B O 1
ATOM 1565 N N . GLU B 1 85 ? 18.266 -14.281 2.475 1 96.12 85 GLU B N 1
ATOM 1566 C CA . GLU B 1 85 ? 18.484 -13.391 3.615 1 96.12 85 GLU B CA 1
ATOM 1567 C C . GLU B 1 85 ? 17.188 -13.133 4.371 1 96.12 85 GLU B C 1
ATOM 1569 O O . GLU B 1 85 ? 16.125 -12.914 3.758 1 96.12 85 GLU B O 1
ATOM 1574 N N . PRO B 1 86 ? 17.234 -13.164 5.699 1 97.5 86 PRO B N 1
ATOM 1575 C CA . PRO B 1 86 ? 16.016 -12.883 6.473 1 97.5 86 PRO B CA 1
ATOM 1576 C C . PRO B 1 86 ? 15.484 -11.477 6.242 1 97.5 86 PRO B C 1
ATOM 1578 O O . PRO B 1 86 ? 16.266 -10.516 6.207 1 97.5 86 PRO B O 1
ATOM 1581 N N . VAL B 1 87 ? 14.172 -11.43 6.039 1 96 87 VAL B N 1
ATOM 1582 C CA . VAL B 1 87 ? 13.531 -10.133 5.852 1 96 87 VAL B CA 1
ATOM 1583 C C . VAL B 1 87 ? 12.195 -10.102 6.586 1 96 87 VAL B C 1
ATOM 1585 O O . VAL B 1 87 ? 11.602 -11.148 6.848 1 96 87 VAL B O 1
ATOM 1588 N N . GLU B 1 88 ? 11.766 -8.906 6.961 1 96.62 88 GLU B N 1
ATOM 1589 C CA . GLU B 1 88 ? 10.438 -8.57 7.457 1 96.62 88 GLU B CA 1
ATOM 1590 C C . GLU B 1 88 ? 10.039 -7.152 7.051 1 96.62 88 GLU B C 1
ATOM 1592 O O . GLU B 1 88 ? 10.797 -6.203 7.277 1 96.62 88 GLU B O 1
ATOM 1597 N N . PHE B 1 89 ? 8.891 -7.023 6.461 1 95.69 89 PHE B N 1
ATOM 1598 C CA . PHE B 1 89 ? 8.461 -5.703 6.008 1 95.69 89 PHE B CA 1
ATOM 1599 C C . PHE B 1 89 ? 6.949 -5.645 5.855 1 95.69 89 PHE B C 1
ATOM 1601 O O . PHE B 1 89 ? 6.289 -6.68 5.742 1 95.69 89 PHE B O 1
ATOM 1608 N N . GLY B 1 90 ? 6.43 -4.52 5.918 1 96.81 90 GLY B N 1
ATOM 1609 C CA . GLY B 1 90 ? 5.016 -4.309 5.648 1 96.81 90 GLY B CA 1
ATOM 1610 C C . GLY B 1 90 ? 4.695 -4.266 4.164 1 96.81 90 GLY B C 1
ATOM 1611 O O . GLY B 1 90 ? 5.531 -3.865 3.354 1 96.81 90 GLY B O 1
ATOM 1612 N N . PHE B 1 91 ? 3.461 -4.609 3.85 1 97.19 91 PHE B N 1
ATOM 1613 C CA . PHE B 1 91 ? 3.004 -4.535 2.467 1 97.19 91 PHE B CA 1
ATOM 1614 C C . PHE B 1 91 ? 1.562 -4.047 2.396 1 97.19 91 PHE B C 1
ATOM 1616 O O . PHE B 1 91 ? 0.815 -4.156 3.371 1 97.19 91 PHE B O 1
ATOM 1623 N N . ALA B 1 92 ? 1.255 -3.475 1.332 1 98.31 92 ALA B N 1
ATOM 1624 C CA . ALA B 1 92 ? -0.097 -3.1 0.926 1 98.31 92 ALA B CA 1
ATOM 1625 C C . ALA B 1 92 ? -0.394 -3.574 -0.493 1 98.31 92 ALA B C 1
ATOM 1627 O O . ALA B 1 92 ? 0.367 -3.289 -1.421 1 98.31 92 ALA B O 1
ATOM 1628 N N . ASP B 1 93 ? -1.46 -4.285 -0.669 1 98.56 93 ASP B N 1
ATOM 1629 C CA . ASP B 1 93 ? -1.891 -4.781 -1.973 1 98.56 93 ASP B CA 1
ATOM 1630 C C . ASP B 1 93 ? -3.273 -4.242 -2.336 1 98.56 93 ASP B C 1
ATOM 1632 O O . ASP B 1 93 ? -4.156 -4.156 -1.479 1 98.56 93 ASP B O 1
ATOM 1636 N N . PHE B 1 94 ? -3.441 -3.873 -3.531 1 98.75 94 PHE B N 1
ATOM 1637 C CA . PHE B 1 94 ? -4.742 -3.543 -4.105 1 98.75 94 PHE B CA 1
ATOM 1638 C C . PHE B 1 94 ? -5.121 -4.539 -5.195 1 98.75 94 PHE B C 1
ATOM 1640 O O . PHE B 1 94 ? -4.348 -4.762 -6.133 1 98.75 94 PHE B O 1
ATOM 1647 N N . HIS B 1 95 ? -6.281 -5.105 -5.102 1 98.75 95 HIS B N 1
ATOM 1648 C CA . HIS B 1 95 ? -6.82 -6.043 -6.078 1 98.75 95 HIS B CA 1
ATOM 1649 C C . HIS B 1 95 ? -8.086 -5.492 -6.73 1 98.75 95 HIS B C 1
ATOM 1651 O O . HIS B 1 95 ? -8.93 -4.898 -6.055 1 98.75 95 HIS B O 1
ATOM 1657 N N . PHE B 1 96 ? -8.133 -5.582 -7.992 1 98.56 96 PHE B N 1
ATOM 1658 C CA . PHE B 1 96 ? -9.383 -5.422 -8.727 1 98.56 96 PHE B CA 1
ATOM 1659 C C . PHE B 1 96 ? -9.961 -6.777 -9.109 1 98.56 96 PHE B C 1
ATOM 1661 O O . PHE B 1 96 ? -9.289 -7.59 -9.75 1 98.56 96 PHE B O 1
ATOM 1668 N N . VAL B 1 97 ? -11.195 -7.055 -8.672 1 98.56 97 VAL B N 1
ATOM 1669 C CA . VAL B 1 97 ? -11.844 -8.344 -8.906 1 98.56 97 VAL B CA 1
ATOM 1670 C C . VAL B 1 97 ? -12.891 -8.195 -10.008 1 98.56 97 VAL B C 1
ATOM 1672 O O . VAL B 1 97 ? -13.758 -7.324 -9.93 1 98.56 97 VAL B O 1
ATOM 1675 N N . GLU B 1 98 ? -12.75 -8.93 -10.969 1 97.38 98 GLU B N 1
ATOM 1676 C CA . GLU B 1 98 ? -13.695 -8.992 -12.078 1 97.38 98 GLU B CA 1
ATOM 1677 C C . GLU B 1 98 ? -14.117 -10.43 -12.367 1 97.38 98 GLU B C 1
ATOM 1679 O O . GLU B 1 98 ? -13.273 -11.32 -12.508 1 97.38 98 GLU B O 1
ATOM 1684 N N . ASP B 1 99 ? -15.43 -10.641 -12.406 1 95.88 99 ASP B N 1
ATOM 1685 C CA . ASP B 1 99 ? -16 -11.953 -12.711 1 95.88 99 ASP B CA 1
ATOM 1686 C C . ASP B 1 99 ? -15.438 -13.031 -11.789 1 95.88 99 ASP B C 1
ATOM 1688 O O . ASP B 1 99 ? -15.07 -14.109 -12.242 1 95.88 99 ASP B O 1
ATOM 1692 N N . GLY B 1 100 ? -15.195 -12.68 -10.609 1 96.69 100 GLY B N 1
ATOM 1693 C 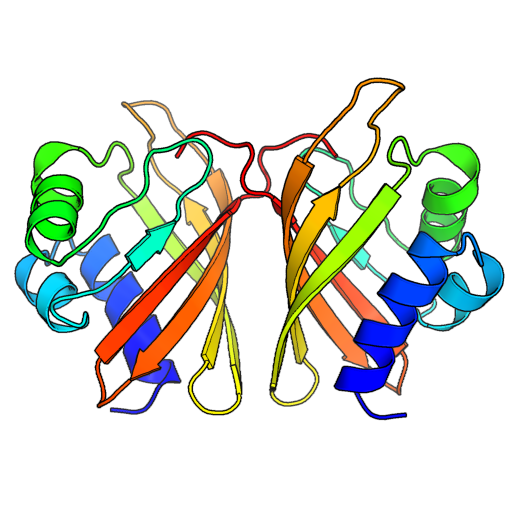CA . GLY B 1 100 ? -14.852 -13.625 -9.562 1 96.69 100 GLY B CA 1
ATOM 1694 C C . GLY B 1 100 ? -13.367 -13.938 -9.484 1 96.69 100 GLY B C 1
ATOM 1695 O O . GLY B 1 100 ? -12.945 -14.773 -8.688 1 96.69 100 GLY B O 1
ATOM 1696 N N . THR B 1 101 ? -12.539 -13.258 -10.281 1 98.31 101 THR B N 1
ATOM 1697 C CA . THR B 1 101 ? -11.094 -13.461 -10.273 1 98.31 101 THR B CA 1
ATOM 1698 C C . THR B 1 101 ? -10.367 -12.125 -10.141 1 98.31 101 THR B C 1
ATOM 1700 O O . THR B 1 101 ? -10.953 -11.062 -10.367 1 98.31 101 THR B O 1
ATOM 1703 N N . ILE B 1 102 ? -9.133 -12.18 -9.742 1 98.62 102 ILE B N 1
ATOM 1704 C CA . ILE B 1 102 ? -8.32 -10.977 -9.633 1 98.62 102 ILE B CA 1
ATOM 1705 C C . ILE B 1 102 ? -7.816 -10.57 -11.016 1 98.62 102 ILE B C 1
ATOM 1707 O O . ILE B 1 102 ? -7.059 -11.312 -11.656 1 98.62 102 ILE B O 1
ATOM 1711 N N . ALA B 1 103 ? -8.227 -9.438 -11.43 1 98.69 103 ALA B N 1
ATOM 1712 C CA . ALA B 1 103 ? -7.875 -8.969 -12.766 1 98.69 103 ALA B CA 1
ATOM 1713 C C . ALA B 1 103 ? -6.691 -8.008 -12.719 1 98.69 103 ALA B C 1
ATOM 1715 O O . ALA B 1 103 ? -5.977 -7.836 -13.711 1 98.69 103 ALA B O 1
ATOM 1716 N N . GLU B 1 104 ? -6.531 -7.277 -11.641 1 98.5 104 GLU B N 1
ATOM 1717 C CA . GLU B 1 104 ? -5.418 -6.363 -11.422 1 98.5 104 GLU B CA 1
ATOM 1718 C C . GLU B 1 104 ? -4.887 -6.473 -9.992 1 98.5 104 GLU B C 1
ATOM 1720 O O . GLU B 1 104 ? -5.664 -6.605 -9.047 1 98.5 104 GLU B O 1
ATOM 1725 N N . ARG B 1 105 ? -3.6 -6.406 -9.898 1 98.31 105 ARG B N 1
ATOM 1726 C CA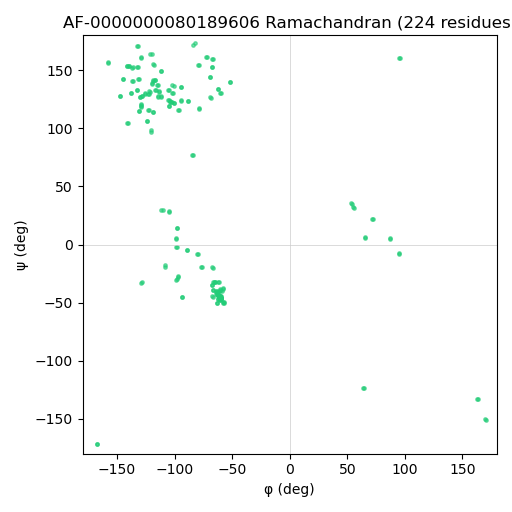 . ARG B 1 105 ? -2.945 -6.395 -8.594 1 98.31 105 ARG B CA 1
ATOM 1727 C C . ARG B 1 105 ? -1.804 -5.383 -8.562 1 98.31 105 ARG B C 1
ATOM 1729 O O . ARG B 1 105 ? -1.009 -5.309 -9.508 1 98.31 105 ARG B O 1
ATOM 1736 N N . HIS B 1 106 ? -1.781 -4.566 -7.586 1 97.94 106 HIS B N 1
ATOM 1737 C CA . HIS B 1 106 ? -0.698 -3.637 -7.285 1 97.94 106 HIS B CA 1
ATOM 1738 C C . HIS B 1 106 ? -0.131 -3.881 -5.891 1 97.94 106 HIS B C 1
ATOM 1740 O O . HIS B 1 106 ? -0.886 -4.023 -4.926 1 97.94 106 HIS B O 1
ATOM 1746 N N . THR B 1 107 ? 1.192 -3.965 -5.766 1 97.31 107 THR B N 1
ATOM 1747 C CA . THR B 1 107 ? 1.838 -4.199 -4.48 1 97.31 107 THR B CA 1
ATOM 1748 C C . THR B 1 107 ? 2.756 -3.033 -4.117 1 97.31 107 THR B C 1
ATOM 1750 O O . THR B 1 107 ? 3.477 -2.514 -4.973 1 97.31 107 THR B O 1
ATOM 1753 N N . TYR B 1 108 ? 2.779 -2.668 -2.889 1 96.88 108 TYR B N 1
ATOM 1754 C CA . TYR B 1 108 ? 3.629 -1.653 -2.273 1 96.88 108 TYR B CA 1
ATOM 1755 C C . TYR B 1 108 ? 4.27 -2.182 -0.996 1 96.88 108 TYR B C 1
ATOM 1757 O O . TYR B 1 108 ? 3.715 -3.059 -0.332 1 96.88 108 TYR B O 1
ATOM 1765 N N . THR B 1 109 ? 5.438 -1.635 -0.654 1 96.19 109 THR B N 1
ATOM 1766 C CA . THR B 1 109 ? 6.117 -2.049 0.569 1 96.19 109 THR B CA 1
ATOM 1767 C C . THR B 1 109 ? 6.57 -0.836 1.375 1 96.19 109 THR B C 1
ATOM 1769 O O . THR B 1 109 ? 6.461 0.301 0.91 1 96.19 109 THR B O 1
ATOM 1772 N N . ASP B 1 110 ? 7.039 -1.093 2.637 1 95.25 110 ASP B N 1
ATOM 1773 C CA . ASP B 1 110 ? 7.449 0.001 3.514 1 95.25 110 ASP B CA 1
ATOM 1774 C C . ASP B 1 110 ? 8.961 0.006 3.721 1 95.25 110 ASP B C 1
ATOM 1776 O O . ASP B 1 110 ? 9.445 0.353 4.801 1 95.25 110 ASP B O 1
ATOM 1780 N N . ARG B 1 111 ? 9.727 -0.469 2.744 1 91.88 111 ARG B N 1
ATOM 1781 C CA . ARG B 1 111 ? 11.18 -0.555 2.859 1 91.88 111 ARG B CA 1
ATOM 1782 C C . ARG B 1 111 ? 11.852 0.624 2.168 1 91.88 111 ARG B C 1
ATOM 1784 O O . ARG B 1 111 ? 13.078 0.7 2.115 1 91.88 111 ARG B O 1
ATOM 1791 N N . ASP B 1 112 ? 11.07 1.573 1.678 1 87.62 112 ASP B N 1
ATOM 1792 C CA . ASP B 1 112 ? 11.594 2.803 1.086 1 87.62 112 ASP B CA 1
ATOM 1793 C C . ASP B 1 112 ? 11.93 3.832 2.162 1 87.62 112 ASP B C 1
ATOM 1795 O O . ASP B 1 112 ? 11.891 3.525 3.355 1 87.62 112 ASP B O 1
ATOM 1799 N N . THR B 1 113 ? 12.547 4.93 1.701 1 79.25 113 THR B N 1
ATOM 1800 C CA . THR B 1 113 ? 12.727 6.062 2.602 1 79.25 113 THR B CA 1
ATOM 1801 C C . THR B 1 113 ? 12.039 7.309 2.049 1 79.25 113 THR B C 1
ATOM 1803 O O . THR B 1 113 ? 12.477 7.867 1.04 1 79.25 113 THR B O 1
ATOM 1806 N N . VAL B 1 114 ? 10.828 7.574 2.504 1 78.62 114 VAL B N 1
ATOM 1807 C CA . VAL B 1 114 ? 10.117 8.781 2.104 1 78.62 114 VAL B CA 1
ATOM 1808 C C . VAL B 1 114 ? 9.648 9.539 3.342 1 78.62 114 VAL B C 1
ATOM 1810 O O . VAL B 1 114 ? 9.453 8.945 4.406 1 78.62 114 VAL B O 1
#

Nearest PDB structures (foldseek):
  3ov4-assembly1_B  TM=8.603E-01  e=3.501E-08  Comamonas testosteroni
  6hnm-assembly1_A  TM=8.278E-01  e=3.719E-07  Streptomyces antibioticus
  3dmc-assembly1_B  TM=8.276E-01  e=3.284E-07  Trichormus variabilis ATCC 29413
  6w40-assembly1_B  TM=7.688E-01  e=1.463E-07  synthetic construct
  3k0z-assembly1_B  TM=7.568E-01  e=9.452E-07  Bacillus cereus ATCC 10987

Secondary structure (DSSP, 8-state):
--HHHHHHHHHHHHHTT-HHHHHHTEEEEEEEE-TTSPPEESHHHHHHIIIII--EEEEEEEEEEEEETTEEEEEEEEEEEETTEEEEEEEEEEEEEETTEEEEEEEEES-S--/--HHHHHHHHHHHHHTT-HHHHHHTEEEEEEEE-TTSPPEESHHHHHHIIIII--EEEEEEEEEEEEETTEEEEEEEEEEEETTEEEEEEEEEEEEEETTEEEEEEEEES-S--